Protein AF-A0AAU4DG39-F1 (afdb_monomer_lite)

Sequence (243 aa):
MAIELPGELIWVMDLLGLNWPEVNEDSVREYADHVRQFATNIDGTHAAATATIRAMADAYQASSYQQLADTWTRMSADHMDDLVQVCNASAIALEVAADVIIAAKLAVITQLGIMAAELAAAAATAVVTLGASAAAEAALAEVQRRIVKEIIQEAEDQVIGMLVERAVAPLEEAVTRALTGLVFKGVQAAVGAAAGGGGGAGEGFQIDPERMLAHAAELQRHAEDVVGHAQTFAGATSGVSFS

Foldseek 3Di:
DFDDADPLLPVLCVVLVHDAPLFGLVLLLLLLVLLLVLLVLLVVLLVVLLVLLVVVVVAFDDPVSVVVNVLSVVLCVPASVLLSVLSNQLSVLSNVLSVLSVVLNVVLNVLSVVLVVVVVVCVVCCVVVVVPCVVVNVVVSNVSSVVNVCSVVVSVCSSVVSNVVRHVVSNVVSVVVNVCSCVVVVVVVVVVVVVPPDDDDDPDGGHDPVSVVVSVVVSVVSVVSSVVSVVVSCVSSVPRDRD

Radius of gyration: 29.63 Å; chains: 1; bounding box: 73×30×84 Å

pLDDT: mean 83.87, std 13.22, range [41.25, 97.25]

Secondary structure (DSSP, 8-state):
------GGGHHHHHHHT-------HHHHHHHHHHHHHHHHHHHHHHHHHHHHHHHHTTTEESHHHHHHHHHHHHHIIIIIHHHHHHHHHHHHHHHHHHHHHHHHHHHHHHHHHHHHHHHHHHHHHHHHHTTTTHHHHHHHHHHHHHHHHHHHHHHHHHHHHHHIIIIIHHHHHHHHHHHHHHHHHHHHHHHHHHH-------S--EE-HHHHHHHHHHHHHHHHHHHHHHHHHHHHHHT----

Structure (mmCIF, N/CA/C/O backbone):
data_AF-A0AAU4DG39-F1
#
_entry.id   AF-A0AAU4DG39-F1
#
loop_
_atom_site.group_PDB
_atom_site.id
_atom_site.type_symbol
_atom_site.label_atom_id
_atom_site.label_alt_id
_atom_site.label_comp_id
_atom_site.label_asym_id
_atom_site.label_entity_id
_atom_site.label_seq_id
_atom_site.pdbx_PDB_ins_code
_atom_site.Cartn_x
_atom_site.Cartn_y
_atom_site.Cartn_z
_atom_site.occupancy
_atom_site.B_iso_or_equiv
_atom_site.auth_seq_id
_atom_site.auth_comp_id
_atom_site.auth_asym_id
_atom_site.auth_atom_id
_atom_site.pdbx_PDB_model_num
ATOM 1 N N . MET A 1 1 ? 6.878 -12.617 -5.994 1.00 72.75 1 MET A N 1
ATOM 2 C CA . MET A 1 1 ? 8.330 -12.364 -6.057 1.00 72.75 1 MET A CA 1
ATOM 3 C C . MET A 1 1 ? 8.494 -11.035 -6.747 1.00 72.75 1 MET A C 1
ATOM 5 O O . MET A 1 1 ? 7.917 -10.886 -7.822 1.00 72.75 1 MET A O 1
ATOM 9 N N . ALA A 1 2 ? 9.265 -10.135 -6.140 1.00 86.56 2 ALA A N 1
ATOM 10 C CA . ALA A 1 2 ? 9.574 -8.834 -6.704 1.00 86.56 2 ALA A CA 1
ATOM 11 C C . ALA A 1 2 ? 10.236 -8.969 -8.079 1.00 86.56 2 ALA A C 1
ATOM 13 O O . ALA A 1 2 ? 10.997 -9.907 -8.344 1.00 86.56 2 ALA A O 1
ATOM 14 N N . ILE A 1 3 ? 9.912 -8.035 -8.962 1.00 91.62 3 ILE A N 1
ATOM 15 C CA . ILE A 1 3 ? 10.489 -7.925 -10.286 1.00 91.62 3 ILE A CA 1
ATOM 16 C C . ILE A 1 3 ? 11.880 -7.329 -10.137 1.00 91.62 3 ILE A C 1
ATOM 18 O O . ILE A 1 3 ? 12.061 -6.198 -9.675 1.00 91.62 3 ILE A O 1
ATOM 22 N N . GLU A 1 4 ? 12.842 -8.117 -10.598 1.00 93.75 4 GLU A N 1
ATOM 23 C CA . GLU A 1 4 ? 14.250 -7.771 -10.672 1.00 93.75 4 GLU A CA 1
ATOM 24 C C . GLU A 1 4 ? 14.660 -7.488 -12.111 1.00 93.75 4 GLU A C 1
ATOM 26 O O . GLU A 1 4 ? 14.078 -8.020 -13.064 1.00 93.75 4 GLU A O 1
ATOM 31 N N . LEU A 1 5 ? 15.706 -6.681 -12.266 1.00 92.88 5 LEU A N 1
ATOM 32 C CA . LEU A 1 5 ? 16.289 -6.420 -13.571 1.00 92.88 5 LEU A CA 1
ATOM 33 C C . LEU A 1 5 ? 16.938 -7.703 -14.129 1.00 92.88 5 LEU A C 1
ATOM 35 O O . LEU A 1 5 ? 17.839 -8.260 -13.492 1.00 92.88 5 LEU A O 1
ATOM 39 N N . PRO A 1 6 ? 16.554 -8.170 -15.334 1.00 94.19 6 PRO A N 1
ATOM 40 C CA . PRO A 1 6 ? 17.232 -9.286 -15.981 1.00 94.19 6 PRO A CA 1
ATOM 41 C C . PRO A 1 6 ? 18.722 -8.989 -16.178 1.00 94.19 6 PRO A C 1
ATOM 43 O O . PRO A 1 6 ? 19.091 -7.928 -16.682 1.00 94.19 6 PRO A O 1
ATOM 46 N N . GLY A 1 7 ? 19.592 -9.945 -15.832 1.00 92.81 7 GLY A N 1
ATOM 47 C CA . GLY A 1 7 ? 21.050 -9.750 -15.864 1.00 92.81 7 GLY A CA 1
ATOM 48 C C . GLY A 1 7 ? 21.604 -9.332 -17.234 1.00 92.81 7 GLY A C 1
ATOM 49 O O . GLY A 1 7 ? 22.593 -8.610 -17.326 1.00 92.81 7 GLY A O 1
ATOM 50 N N . GLU A 1 8 ? 20.926 -9.736 -18.305 1.00 91.81 8 GLU A N 1
ATOM 51 C CA . GLU A 1 8 ? 21.228 -9.374 -19.693 1.00 91.81 8 GLU A CA 1
ATOM 52 C C . GLU A 1 8 ? 20.947 -7.908 -20.055 1.00 91.81 8 GLU A C 1
ATOM 54 O O . GLU A 1 8 ? 21.436 -7.442 -21.082 1.00 91.81 8 GLU A O 1
ATOM 59 N N . LEU A 1 9 ? 20.200 -7.175 -19.224 1.00 94.38 9 LEU A N 1
ATOM 60 C CA . LEU A 1 9 ? 19.838 -5.770 -19.439 1.00 94.38 9 LEU A CA 1
ATOM 61 C C . LEU A 1 9 ? 20.603 -4.800 -18.527 1.00 94.38 9 LEU A C 1
ATOM 63 O O . LEU A 1 9 ? 20.554 -3.594 -18.766 1.00 94.38 9 LEU A O 1
ATOM 67 N N . ILE A 1 10 ? 21.355 -5.305 -17.537 1.00 93.69 10 ILE A N 1
ATOM 68 C CA . ILE A 1 10 ? 22.162 -4.487 -16.610 1.00 93.69 10 ILE A CA 1
ATOM 69 C C . ILE A 1 10 ? 23.083 -3.538 -17.383 1.00 93.69 10 ILE A C 1
ATOM 71 O O . ILE A 1 10 ? 23.076 -2.334 -17.151 1.00 93.69 10 ILE A O 1
ATOM 75 N N . TRP A 1 11 ? 23.803 -4.059 -18.380 1.00 92.88 11 TRP A N 1
ATOM 76 C CA . TRP A 1 11 ? 24.744 -3.259 -19.167 1.00 92.88 11 TRP A CA 1
ATOM 77 C C . TRP A 1 11 ? 24.063 -2.124 -19.951 1.00 92.88 11 TRP A C 1
ATOM 79 O O . TRP A 1 11 ? 24.675 -1.078 -20.161 1.00 92.88 11 TRP A O 1
ATOM 89 N N . VAL A 1 12 ? 22.812 -2.317 -20.396 1.00 91.19 12 VAL A N 1
ATOM 90 C CA . VAL A 1 12 ? 22.041 -1.279 -21.102 1.00 91.19 12 VAL A CA 1
ATOM 91 C C . VAL A 1 12 ? 21.690 -0.174 -20.124 1.00 91.19 12 VAL A C 1
ATOM 93 O O . VAL A 1 12 ? 21.806 1.006 -20.447 1.00 91.19 12 VAL A O 1
ATOM 96 N N . MET A 1 13 ? 21.283 -0.549 -18.915 1.00 91.00 13 MET A N 1
ATOM 97 C CA . MET A 1 13 ? 20.926 0.427 -17.904 1.00 91.00 13 MET A CA 1
ATOM 98 C C . MET A 1 13 ? 22.140 1.222 -17.412 1.00 91.00 13 MET A C 1
ATOM 100 O O . MET A 1 13 ? 22.051 2.445 -17.292 1.00 91.00 13 MET A O 1
ATOM 104 N N . ASP A 1 14 ? 23.293 0.566 -17.261 1.00 92.19 14 ASP A N 1
ATOM 105 C CA . ASP A 1 14 ? 24.577 1.215 -16.973 1.00 92.19 14 ASP A CA 1
ATOM 106 C C . ASP A 1 14 ? 24.993 2.172 -18.099 1.00 92.19 14 ASP A C 1
ATOM 108 O O . ASP A 1 14 ? 25.443 3.290 -17.840 1.00 92.19 14 ASP A O 1
ATOM 112 N N . LEU A 1 15 ? 24.795 1.774 -19.362 1.00 89.88 15 LEU A N 1
ATOM 113 C CA . LEU A 1 15 ? 25.041 2.628 -20.528 1.00 89.88 15 LEU A CA 1
ATOM 114 C C . LEU A 1 15 ? 24.138 3.872 -20.517 1.00 89.88 15 LEU A C 1
ATOM 116 O O . LEU A 1 15 ? 24.574 4.976 -20.857 1.00 89.88 15 LEU A O 1
ATOM 120 N N . LEU A 1 16 ? 22.882 3.710 -20.100 1.00 90.44 16 LEU A N 1
ATOM 121 C CA . LEU A 1 16 ? 21.962 4.820 -19.883 1.00 90.44 16 LEU A CA 1
ATOM 122 C C . LEU A 1 16 ? 22.317 5.635 -18.633 1.00 90.44 16 LEU A C 1
ATOM 124 O O . LEU A 1 16 ? 21.922 6.797 -18.563 1.00 90.44 16 LEU A O 1
ATOM 128 N N . GLY A 1 17 ? 23.102 5.110 -17.694 1.00 91.75 17 GLY A N 1
ATOM 129 C CA . GLY A 1 17 ? 23.441 5.788 -16.442 1.00 91.75 17 GLY A CA 1
ATOM 130 C C . GLY A 1 17 ? 22.218 6.021 -15.553 1.00 91.75 17 GLY A C 1
ATOM 131 O O . GLY A 1 17 ? 22.118 7.066 -14.910 1.00 91.75 17 GLY A O 1
ATOM 132 N N . LEU A 1 18 ? 21.258 5.093 -15.585 1.00 91.94 18 LEU A N 1
ATOM 133 C CA . LEU A 1 18 ? 20.045 5.118 -14.769 1.00 91.94 18 LEU A CA 1
ATOM 134 C C . LEU A 1 18 ? 20.128 4.045 -13.682 1.00 91.94 18 LEU A C 1
ATOM 136 O O . LEU A 1 18 ? 20.771 3.018 -13.873 1.00 91.94 18 LEU A O 1
ATOM 140 N N . ASN A 1 19 ? 19.455 4.278 -12.558 1.00 91.06 19 ASN A N 1
ATOM 141 C CA . ASN A 1 19 ? 19.361 3.304 -11.473 1.00 91.06 19 ASN A CA 1
ATOM 142 C C . ASN A 1 19 ? 18.054 2.517 -11.572 1.00 91.06 19 ASN A C 1
ATOM 144 O O . ASN A 1 19 ? 17.040 3.042 -12.036 1.00 91.06 19 ASN A O 1
ATOM 148 N N . TRP A 1 20 ? 18.085 1.266 -11.116 1.00 92.25 20 TRP A N 1
ATOM 149 C CA . TRP A 1 20 ? 16.893 0.427 -11.053 1.00 92.25 20 TRP A CA 1
ATOM 150 C C . TRP A 1 20 ? 16.014 0.910 -9.899 1.00 92.25 20 TRP A C 1
ATOM 152 O O . TRP A 1 20 ? 16.554 1.200 -8.829 1.00 92.25 20 TRP A O 1
ATOM 162 N N . PRO A 1 21 ? 14.686 0.991 -10.064 1.00 90.19 21 PRO A N 1
ATOM 163 C CA . PRO A 1 21 ? 13.794 1.165 -8.929 1.00 90.19 21 PRO A CA 1
ATOM 164 C C . PRO A 1 21 ? 13.855 -0.078 -8.030 1.00 90.19 21 PRO A C 1
ATOM 166 O O . PRO A 1 21 ? 13.271 -1.114 -8.343 1.00 90.19 21 PRO A O 1
ATOM 169 N N . GLU A 1 22 ? 14.542 0.044 -6.894 1.00 89.62 22 GLU A N 1
ATOM 170 C CA . GLU A 1 22 ? 14.689 -1.032 -5.897 1.00 89.62 22 GLU A CA 1
ATOM 171 C C . GLU A 1 22 ? 13.402 -1.292 -5.105 1.00 89.62 22 GLU A C 1
ATOM 173 O O . GLU A 1 22 ? 13.333 -2.245 -4.339 1.00 89.62 22 GLU A O 1
ATOM 178 N N . VAL A 1 23 ? 12.356 -0.479 -5.302 1.00 91.62 23 VAL A N 1
ATOM 179 C CA . VAL A 1 23 ? 11.115 -0.639 -4.546 1.00 91.62 23 VAL A CA 1
ATOM 180 C C . VAL A 1 23 ? 10.510 -2.036 -4.748 1.00 91.62 23 VAL A C 1
ATOM 182 O O . VAL A 1 23 ? 10.280 -2.459 -5.880 1.00 91.62 23 VAL A O 1
ATOM 185 N N . ASN A 1 24 ? 10.255 -2.756 -3.659 1.00 93.25 24 ASN A N 1
ATOM 186 C CA . ASN A 1 24 ? 9.710 -4.106 -3.654 1.00 93.25 24 ASN A CA 1
ATOM 187 C C . ASN A 1 24 ? 8.178 -4.066 -3.565 1.00 93.25 24 ASN A C 1
ATOM 189 O O . ASN A 1 24 ? 7.594 -3.806 -2.512 1.00 93.25 24 ASN A O 1
ATOM 193 N N . GLU A 1 25 ? 7.519 -4.352 -4.684 1.00 94.25 25 GLU A N 1
ATOM 194 C CA . GLU A 1 25 ? 6.062 -4.391 -4.804 1.00 94.25 25 GLU A CA 1
ATOM 195 C C . GLU A 1 25 ? 5.388 -5.466 -3.934 1.00 94.25 25 GLU A C 1
ATOM 197 O O . GLU A 1 25 ? 4.247 -5.278 -3.510 1.00 94.25 25 GLU A O 1
ATOM 202 N N . ASP A 1 26 ? 6.073 -6.575 -3.632 1.00 94.88 26 ASP A N 1
ATOM 203 C CA . ASP A 1 26 ? 5.535 -7.610 -2.748 1.00 94.88 26 ASP A CA 1
ATOM 204 C C . ASP A 1 26 ? 5.512 -7.094 -1.309 1.00 94.88 26 ASP A C 1
ATOM 206 O O . ASP A 1 26 ? 4.512 -7.284 -0.624 1.00 94.88 26 ASP A O 1
ATOM 210 N N . SER A 1 27 ? 6.553 -6.375 -0.877 1.00 94.25 27 SER A N 1
ATOM 211 C CA . SER A 1 27 ? 6.581 -5.715 0.435 1.00 94.25 27 SER A CA 1
ATOM 212 C C . SER A 1 27 ? 5.475 -4.663 0.568 1.00 94.25 27 SER A C 1
ATOM 214 O O . SER A 1 27 ? 4.869 -4.520 1.629 1.00 94.25 27 SER A O 1
ATOM 216 N N . VAL A 1 28 ? 5.170 -3.930 -0.512 1.00 94.12 28 VAL A N 1
ATOM 217 C CA . VAL A 1 28 ? 4.041 -2.981 -0.537 1.00 94.12 28 VAL A CA 1
ATOM 218 C C . VAL A 1 28 ? 2.706 -3.710 -0.350 1.00 94.12 28 VAL A C 1
ATOM 220 O O . VAL A 1 28 ? 1.867 -3.257 0.432 1.00 94.12 28 VAL A O 1
ATOM 223 N N . ARG A 1 29 ? 2.516 -4.861 -1.007 1.00 95.06 29 ARG A N 1
ATOM 224 C CA . ARG A 1 29 ? 1.317 -5.700 -0.829 1.00 95.06 29 ARG A CA 1
ATOM 225 C C . ARG A 1 29 ? 1.240 -6.324 0.564 1.00 95.06 29 ARG A C 1
ATOM 227 O O . ARG A 1 29 ? 0.174 -6.313 1.167 1.00 95.06 29 ARG A O 1
ATOM 234 N N . GLU A 1 30 ? 2.357 -6.796 1.105 1.00 94.75 30 GLU A N 1
ATOM 235 C CA . GLU A 1 30 ? 2.432 -7.322 2.472 1.00 94.75 30 GLU A CA 1
ATOM 236 C C . GLU A 1 30 ? 2.032 -6.252 3.498 1.00 94.75 30 GLU A C 1
ATOM 238 O O . GLU A 1 30 ? 1.225 -6.501 4.395 1.00 94.75 30 GLU A O 1
ATOM 243 N N . TYR A 1 31 ? 2.507 -5.016 3.318 1.00 93.94 31 TYR A N 1
ATOM 244 C CA . TYR A 1 31 ? 2.082 -3.893 4.147 1.00 93.94 31 TYR A CA 1
ATOM 245 C C . TYR A 1 31 ? 0.572 -3.617 4.025 1.00 93.94 31 TYR A C 1
ATOM 247 O O . TYR A 1 31 ? -0.096 -3.399 5.040 1.00 93.94 31 TYR A O 1
ATOM 255 N N . ALA A 1 32 ? 0.006 -3.680 2.814 1.00 94.69 32 ALA A N 1
ATOM 256 C CA . ALA A 1 32 ? -1.437 -3.551 2.596 1.00 94.69 32 ALA A CA 1
ATOM 257 C C . ALA A 1 32 ? -2.241 -4.619 3.358 1.00 94.69 32 ALA A C 1
ATOM 259 O O . ALA A 1 32 ? -3.252 -4.305 3.998 1.00 94.69 32 ALA A O 1
ATOM 260 N N . ASP A 1 33 ? -1.764 -5.863 3.352 1.00 95.38 33 ASP A N 1
ATOM 261 C CA . ASP A 1 33 ? -2.387 -6.967 4.080 1.00 95.38 33 ASP A CA 1
ATOM 262 C C . ASP A 1 33 ? -2.337 -6.761 5.596 1.00 95.38 33 ASP A C 1
ATOM 264 O O . ASP A 1 33 ? -3.339 -6.993 6.279 1.00 95.38 33 ASP A O 1
ATOM 268 N N . HIS A 1 34 ? -1.232 -6.242 6.135 1.00 94.94 34 HIS A N 1
ATOM 269 C CA . HIS A 1 34 ? -1.156 -5.880 7.551 1.00 94.94 34 HIS A CA 1
ATOM 270 C C . HIS A 1 34 ? -2.175 -4.801 7.933 1.00 94.94 34 HIS A C 1
ATOM 272 O O . HIS A 1 34 ? -2.823 -4.915 8.977 1.00 94.94 34 HIS A O 1
ATOM 278 N N . VAL A 1 35 ? -2.367 -3.782 7.088 1.00 94.19 35 VAL A N 1
ATOM 279 C CA . VAL A 1 35 ? -3.372 -2.729 7.320 1.00 94.19 35 VAL A CA 1
ATOM 280 C C . VAL A 1 35 ? -4.787 -3.318 7.320 1.00 94.19 35 VAL A C 1
ATOM 282 O O . VAL A 1 35 ? -5.589 -3.022 8.211 1.00 94.19 35 VAL A O 1
ATOM 285 N N . ARG A 1 36 ? -5.097 -4.199 6.365 1.00 94.94 36 ARG A N 1
ATOM 286 C CA . ARG A 1 36 ? -6.400 -4.876 6.268 1.00 94.94 36 ARG A CA 1
ATOM 287 C C . ARG A 1 36 ? -6.662 -5.811 7.449 1.00 94.94 36 ARG A C 1
ATOM 289 O O . ARG A 1 36 ? -7.774 -5.851 7.985 1.00 94.94 36 ARG A O 1
ATOM 296 N N . GLN A 1 37 ? -5.644 -6.554 7.876 1.00 95.75 37 GLN A N 1
ATOM 297 C CA . GLN A 1 37 ? -5.737 -7.440 9.031 1.00 95.75 37 GLN A CA 1
ATOM 298 C C . GLN A 1 37 ? -5.969 -6.644 10.318 1.00 95.75 37 GLN A C 1
ATOM 300 O O . GLN A 1 37 ? -6.821 -7.021 11.122 1.00 95.75 37 GLN A O 1
ATOM 305 N N . PHE A 1 38 ? -5.280 -5.514 10.488 1.00 93.75 38 PHE A N 1
ATOM 306 C CA . PHE A 1 38 ? -5.518 -4.609 11.608 1.00 93.75 38 PHE A CA 1
ATOM 307 C C . PHE A 1 38 ? -6.966 -4.098 11.628 1.00 93.75 38 PHE A C 1
ATOM 309 O O . PHE A 1 38 ? -7.629 -4.201 12.661 1.00 93.75 38 PHE A O 1
ATOM 316 N N . ALA A 1 39 ? -7.491 -3.641 10.486 1.00 92.81 39 ALA A N 1
ATOM 317 C CA . ALA A 1 39 ? -8.881 -3.195 10.368 1.00 92.81 39 ALA A CA 1
ATOM 318 C C . ALA A 1 39 ? -9.880 -4.293 10.769 1.00 92.81 39 ALA A C 1
ATOM 320 O O . ALA A 1 39 ? -10.789 -4.051 11.560 1.00 92.81 39 ALA A O 1
ATOM 321 N N . THR A 1 40 ? -9.668 -5.515 10.271 1.00 95.25 40 THR A N 1
ATOM 322 C CA . THR A 1 40 ? -10.517 -6.683 10.563 1.00 95.25 40 THR A CA 1
ATOM 323 C C . THR A 1 40 ? -10.506 -7.037 12.050 1.00 95.25 40 THR A C 1
ATOM 325 O O . THR A 1 40 ? -11.549 -7.312 12.642 1.00 95.25 40 THR A O 1
ATOM 328 N N . ASN A 1 41 ? -9.329 -7.012 12.676 1.00 94.31 41 ASN A N 1
ATOM 329 C CA . ASN A 1 41 ? -9.176 -7.320 14.094 1.00 94.31 41 ASN A CA 1
ATOM 330 C C . ASN A 1 41 ? -9.873 -6.282 14.985 1.00 94.31 41 ASN A C 1
ATOM 332 O O . ASN A 1 41 ? -10.560 -6.644 15.943 1.00 94.31 41 ASN A O 1
ATOM 336 N N . ILE A 1 42 ? -9.726 -4.998 14.649 1.00 91.31 42 ILE A N 1
ATOM 337 C CA . ILE A 1 42 ? -10.381 -3.895 15.355 1.00 91.31 42 ILE A CA 1
ATOM 338 C C . ILE A 1 42 ? -11.905 -3.983 15.225 1.00 91.31 42 ILE A C 1
ATOM 340 O O . ILE A 1 42 ? -12.600 -3.868 16.236 1.00 91.31 42 ILE A O 1
ATOM 344 N N . ASP A 1 43 ? -12.420 -4.241 14.020 1.00 91.94 43 ASP A N 1
ATOM 345 C CA . ASP A 1 43 ? -13.855 -4.423 13.782 1.00 91.94 43 ASP A CA 1
ATOM 346 C C . ASP A 1 43 ? -14.418 -5.603 14.594 1.00 91.94 43 ASP A C 1
ATOM 348 O O . ASP A 1 43 ? -15.428 -5.476 15.290 1.00 91.94 43 ASP A O 1
ATOM 352 N N . GLY A 1 44 ? -13.702 -6.733 14.613 1.00 93.56 44 GLY A N 1
ATOM 353 C CA . GLY A 1 44 ? -14.078 -7.911 15.395 1.00 93.56 44 GLY A CA 1
ATOM 354 C C . GLY A 1 44 ? -14.169 -7.638 16.901 1.00 93.56 44 GLY A C 1
ATOM 355 O O . GLY A 1 44 ? -15.170 -7.981 17.538 1.00 93.56 44 GLY A O 1
ATOM 356 N N . THR A 1 45 ? -13.160 -6.983 17.485 1.00 92.75 45 THR A N 1
ATOM 357 C CA . THR A 1 45 ? -13.181 -6.610 18.910 1.00 92.75 45 THR A CA 1
ATOM 358 C C . THR A 1 45 ? -14.267 -5.570 19.206 1.00 92.75 45 THR A C 1
ATOM 360 O O . THR A 1 45 ? -14.948 -5.660 20.229 1.00 92.75 45 THR A O 1
ATOM 363 N N . HIS A 1 46 ? -14.501 -4.619 18.299 1.00 90.06 46 HIS A N 1
ATOM 364 C CA . HIS A 1 46 ? -15.573 -3.634 18.428 1.00 90.06 46 HIS A CA 1
ATOM 365 C C . HIS A 1 46 ? -16.973 -4.277 18.403 1.00 90.06 46 HIS A C 1
ATOM 367 O O . HIS A 1 46 ? -17.834 -3.945 19.230 1.00 90.06 46 HIS A O 1
ATOM 373 N N . ALA A 1 47 ? -17.203 -5.246 17.515 1.00 91.25 47 ALA A N 1
ATOM 374 C CA . ALA A 1 47 ? -18.441 -6.016 17.469 1.00 91.25 47 ALA A CA 1
ATOM 375 C C . ALA A 1 47 ? -18.655 -6.827 18.761 1.00 91.25 47 ALA A C 1
ATOM 377 O O . ALA A 1 47 ? -19.763 -6.839 19.307 1.00 91.25 47 ALA A O 1
ATOM 378 N N . ALA A 1 48 ? -17.594 -7.445 19.295 1.00 92.56 48 ALA A N 1
ATOM 379 C CA . ALA A 1 48 ? -17.644 -8.178 20.560 1.00 92.56 48 ALA A CA 1
ATOM 380 C C . ALA A 1 48 ? -17.973 -7.259 21.750 1.00 92.56 48 ALA A C 1
ATOM 382 O O . ALA A 1 48 ? -18.867 -7.568 22.538 1.00 92.56 48 ALA A O 1
ATOM 383 N N . ALA A 1 49 ? -17.335 -6.089 21.839 1.00 90.19 49 ALA A N 1
ATOM 384 C CA . ALA A 1 49 ? -17.636 -5.092 22.865 1.00 90.19 49 ALA A CA 1
ATOM 385 C C . ALA A 1 49 ? -19.079 -4.566 22.760 1.00 90.19 49 ALA A C 1
ATOM 387 O O . ALA A 1 49 ? -19.773 -4.437 23.771 1.00 90.19 49 ALA A O 1
ATOM 388 N N . THR A 1 50 ? -19.576 -4.353 21.536 1.00 89.62 50 THR A N 1
ATOM 389 C CA . THR A 1 50 ? -20.978 -3.980 21.290 1.00 89.62 50 THR A CA 1
ATOM 390 C C . THR A 1 50 ? -21.944 -5.048 21.805 1.00 89.62 50 THR A C 1
ATOM 392 O O . THR A 1 50 ? -22.974 -4.717 22.396 1.00 89.62 50 THR A O 1
ATOM 395 N N . ALA A 1 51 ? -21.627 -6.330 21.608 1.00 90.75 51 ALA A N 1
ATOM 396 C CA . ALA A 1 51 ? -22.429 -7.432 22.128 1.00 90.75 51 ALA A CA 1
ATOM 397 C C . ALA A 1 51 ? -22.420 -7.473 23.666 1.00 90.75 51 ALA A C 1
ATOM 399 O O . ALA A 1 51 ? -23.491 -7.589 24.264 1.00 90.75 51 ALA A O 1
ATOM 400 N N . THR A 1 52 ? -21.256 -7.294 24.304 1.00 90.00 52 THR A N 1
ATOM 401 C CA . THR A 1 52 ? -21.140 -7.200 25.770 1.00 90.00 52 THR A CA 1
ATOM 402 C C . THR A 1 52 ? -21.993 -6.056 26.323 1.00 90.00 52 THR A C 1
ATOM 404 O O . THR A 1 52 ? -22.758 -6.268 27.260 1.00 90.00 52 THR A O 1
ATOM 407 N N . ILE A 1 53 ? -21.941 -4.864 25.716 1.00 87.44 53 ILE A N 1
ATOM 408 C CA . ILE A 1 53 ? -22.746 -3.712 26.158 1.00 87.44 53 ILE A CA 1
ATOM 409 C C . ILE A 1 53 ? -24.237 -4.000 26.022 1.00 87.44 53 ILE A C 1
ATOM 411 O O . ILE A 1 53 ? -24.990 -3.716 26.945 1.00 87.44 53 ILE A O 1
ATOM 415 N N . ARG A 1 54 ? -24.676 -4.617 24.920 1.00 86.81 54 ARG A N 1
ATOM 416 C CA . ARG A 1 54 ? -26.085 -5.009 24.764 1.00 86.81 54 ARG A CA 1
ATOM 417 C C . ARG A 1 54 ? -26.520 -6.036 25.812 1.00 86.81 54 ARG A C 1
ATOM 419 O O . ARG A 1 54 ? -27.623 -5.913 26.331 1.00 86.81 54 ARG A O 1
ATOM 426 N N . ALA A 1 55 ? -25.665 -7.002 26.152 1.00 86.44 55 ALA A N 1
ATOM 427 C CA . ALA A 1 55 ? -25.950 -8.007 27.179 1.00 86.44 55 ALA A CA 1
ATOM 428 C C . ALA A 1 55 ? -26.068 -7.403 28.591 1.00 86.44 55 ALA A C 1
ATOM 430 O O . ALA A 1 55 ? -26.821 -7.915 29.419 1.00 86.44 55 ALA A O 1
ATOM 431 N N . MET A 1 56 ? -25.396 -6.276 28.862 1.00 83.06 56 MET A N 1
ATOM 432 C CA . MET A 1 56 ? -25.543 -5.566 30.139 1.00 83.06 56 MET A CA 1
ATOM 433 C C . MET A 1 56 ? -26.975 -5.068 30.386 1.00 83.06 56 MET A C 1
ATOM 435 O O . MET A 1 56 ? -27.350 -4.930 31.551 1.00 83.06 56 MET A O 1
ATOM 439 N N . ALA A 1 57 ? -27.792 -4.859 29.341 1.00 79.50 57 ALA A N 1
ATOM 440 C CA . ALA A 1 57 ? -29.206 -4.479 29.479 1.00 79.50 57 ALA A CA 1
ATOM 441 C C . ALA A 1 57 ? -30.005 -5.450 30.362 1.00 79.50 57 ALA A C 1
ATOM 443 O O . ALA A 1 57 ? -30.927 -5.040 31.069 1.00 79.50 57 ALA A O 1
ATOM 444 N N . ASP A 1 58 ? -29.647 -6.736 30.314 1.00 72.69 58 ASP A N 1
ATOM 445 C CA . ASP A 1 58 ? -30.352 -7.808 31.019 1.00 72.69 58 ASP A CA 1
ATOM 446 C C . ASP A 1 58 ? -29.970 -7.873 32.507 1.00 72.69 58 ASP A C 1
ATOM 448 O O . ASP A 1 58 ? -30.716 -8.408 33.331 1.00 72.69 58 ASP A O 1
ATOM 452 N N . ALA A 1 59 ? -28.799 -7.337 32.865 1.00 66.06 59 ALA A N 1
ATOM 453 C CA . ALA A 1 59 ? -28.255 -7.342 34.223 1.00 66.06 59 ALA A CA 1
ATOM 454 C C . ALA A 1 59 ? -28.396 -5.989 34.941 1.00 66.06 59 ALA A C 1
ATOM 456 O O . ALA A 1 59 ? -28.320 -5.938 36.173 1.00 66.06 59 ALA A O 1
ATOM 457 N N . TYR A 1 60 ? -28.582 -4.904 34.183 1.00 64.75 60 TYR A N 1
ATOM 458 C CA . TYR A 1 60 ? -28.552 -3.538 34.686 1.00 64.75 60 TYR A CA 1
ATOM 459 C C . TYR A 1 60 ? -29.606 -2.660 33.998 1.00 64.75 60 TYR A C 1
ATOM 461 O O . TYR A 1 60 ? -29.422 -2.194 32.874 1.00 64.75 60 TYR A O 1
ATOM 469 N N . GLN A 1 61 ? -30.708 -2.393 34.704 1.00 65.81 61 GLN A N 1
ATOM 470 C CA . GLN A 1 61 ? -31.732 -1.436 34.274 1.00 65.81 61 GLN A CA 1
ATOM 471 C C . GLN A 1 61 ? -31.658 -0.183 35.147 1.00 65.81 61 GLN A C 1
ATOM 473 O O . GLN A 1 61 ? -32.167 -0.132 36.266 1.00 65.81 61 GLN A O 1
ATOM 478 N N . ALA A 1 62 ? -30.963 0.829 34.627 1.00 67.19 62 ALA A N 1
ATOM 479 C CA . ALA A 1 62 ? -30.870 2.164 35.206 1.00 67.19 62 ALA A CA 1
ATOM 480 C C . ALA A 1 62 ? -30.649 3.208 34.100 1.00 67.19 62 ALA A C 1
ATOM 482 O O . ALA A 1 62 ? -30.183 2.884 33.006 1.00 67.19 62 ALA A O 1
ATOM 483 N N . SER A 1 63 ? -30.909 4.484 34.394 1.00 69.00 63 SER A N 1
ATOM 484 C CA . SER A 1 63 ? -30.688 5.596 33.452 1.00 69.00 63 SER A CA 1
ATOM 485 C C . SER A 1 63 ? -29.235 5.708 32.967 1.00 69.00 63 SER A C 1
ATOM 487 O O . SER A 1 63 ? -28.983 6.163 31.853 1.00 69.00 63 SER A O 1
ATOM 489 N N . SER A 1 64 ? -28.266 5.244 33.759 1.00 70.69 64 SER A N 1
ATOM 490 C CA . SER A 1 64 ? -26.854 5.200 33.365 1.00 70.69 64 SER A CA 1
ATOM 491 C C . SER A 1 64 ? -26.525 4.090 32.363 1.00 70.69 64 SER A C 1
ATOM 493 O O . SER A 1 64 ? -25.595 4.274 31.582 1.00 70.69 64 SER A O 1
ATOM 495 N N . TYR A 1 65 ? -27.294 2.993 32.305 1.00 76.69 65 TYR A N 1
ATOM 496 C CA . TYR A 1 65 ? -27.165 2.009 31.221 1.00 76.69 65 TYR A CA 1
ATOM 497 C C . TYR A 1 65 ? -27.544 2.630 29.876 1.00 76.69 65 TYR A C 1
ATOM 499 O O . TYR A 1 65 ? -26.802 2.518 28.906 1.00 76.69 65 TYR A O 1
ATOM 507 N N . GLN A 1 66 ? -28.682 3.328 29.835 1.00 76.88 66 GLN A N 1
ATOM 508 C CA . GLN A 1 66 ? -29.166 3.993 28.623 1.00 76.88 66 GLN A CA 1
ATOM 509 C C . GLN A 1 66 ? -28.151 5.030 28.131 1.00 76.88 66 GLN A C 1
ATOM 511 O O . GLN A 1 66 ? -27.786 5.020 26.962 1.00 76.88 66 GLN A O 1
ATOM 516 N N . GLN A 1 67 ? -27.588 5.840 29.035 1.00 79.44 67 GLN A N 1
ATOM 517 C CA . GLN A 1 67 ? -26.522 6.783 28.679 1.00 79.44 67 GLN A CA 1
ATOM 518 C C . GLN A 1 67 ? -25.258 6.093 28.145 1.00 79.44 67 GLN A C 1
ATOM 520 O O . GLN A 1 67 ? -24.655 6.590 27.191 1.00 79.44 67 GLN A O 1
ATOM 525 N N . LEU A 1 68 ? -24.851 4.962 28.732 1.00 80.62 68 LEU A N 1
ATOM 526 C CA . LEU A 1 68 ? -23.722 4.168 28.242 1.00 80.62 68 LEU A CA 1
ATOM 527 C C . LEU A 1 68 ? -24.003 3.629 26.833 1.00 80.62 68 LEU A C 1
ATOM 529 O O . LEU A 1 68 ? -23.188 3.835 25.937 1.00 80.62 68 LEU A O 1
ATOM 533 N N . ALA A 1 69 ? -25.158 2.996 26.625 1.00 83.00 69 ALA A N 1
ATOM 534 C CA . ALA A 1 69 ? -25.562 2.427 25.343 1.00 83.00 69 ALA A CA 1
ATOM 535 C C . ALA A 1 69 ? -25.699 3.499 24.245 1.00 83.00 69 ALA A C 1
ATOM 537 O O . ALA A 1 69 ? -25.225 3.297 23.125 1.00 83.00 69 ALA A O 1
ATOM 538 N N . ASP A 1 70 ? -26.265 4.665 24.568 1.00 82.50 70 ASP A N 1
ATOM 539 C CA . ASP A 1 70 ? -26.395 5.802 23.648 1.00 82.50 70 ASP A CA 1
ATOM 540 C C . ASP A 1 70 ? -25.037 6.429 23.306 1.00 82.50 70 ASP A C 1
ATOM 542 O O . ASP A 1 70 ? -24.815 6.932 22.199 1.00 82.50 70 ASP A O 1
ATOM 546 N N . THR A 1 71 ? -24.110 6.448 24.265 1.00 81.50 71 THR A N 1
ATOM 547 C CA . THR A 1 71 ? -22.746 6.948 24.046 1.00 81.50 71 THR A CA 1
ATOM 548 C C . THR A 1 71 ? -21.942 5.973 23.197 1.00 81.50 71 THR A C 1
ATOM 550 O O . THR A 1 71 ? -21.302 6.407 22.240 1.00 81.50 71 THR A O 1
ATOM 553 N N . TRP A 1 72 ? -22.032 4.674 23.496 1.00 83.81 72 TRP A N 1
ATOM 554 C CA . TRP A 1 72 ? -21.413 3.616 22.706 1.00 83.81 72 TRP A CA 1
ATOM 555 C C . TRP A 1 72 ? -21.920 3.642 21.268 1.00 83.81 72 TRP A C 1
ATOM 557 O O . TRP A 1 72 ? -21.122 3.792 20.359 1.00 83.81 72 TRP A O 1
ATOM 567 N N . THR A 1 73 ? -23.240 3.628 21.058 1.00 83.19 73 THR A N 1
ATOM 568 C CA . THR A 1 73 ? -23.841 3.613 19.713 1.00 83.19 73 THR A CA 1
ATOM 569 C C . THR A 1 73 ? -23.364 4.784 18.853 1.00 83.19 73 THR A C 1
ATOM 571 O O . THR A 1 73 ? -23.016 4.586 17.692 1.00 83.19 73 THR A O 1
ATOM 574 N N . ARG A 1 74 ? -23.292 5.998 19.420 1.00 78.38 74 ARG A N 1
ATOM 575 C CA . ARG A 1 74 ? -22.757 7.168 18.706 1.00 78.38 74 ARG A CA 1
ATOM 576 C C . ARG A 1 74 ? -21.264 7.036 18.413 1.00 78.38 74 ARG A C 1
ATOM 578 O O . ARG A 1 74 ? -20.832 7.350 17.317 1.00 78.38 74 ARG A O 1
ATOM 585 N N . MET A 1 75 ? -20.465 6.582 19.379 1.00 77.06 75 MET A N 1
ATOM 586 C CA . MET A 1 75 ? -19.025 6.394 19.177 1.00 77.06 75 MET A CA 1
ATOM 587 C C . MET A 1 75 ? -18.725 5.316 18.125 1.00 77.06 75 MET A C 1
ATOM 589 O O . MET A 1 75 ? -17.856 5.519 17.282 1.00 77.06 75 MET A O 1
ATOM 593 N N . SER A 1 76 ? -19.453 4.201 18.168 1.00 76.62 76 SER A N 1
ATOM 594 C CA . SER A 1 76 ? -19.364 3.099 17.216 1.00 76.62 76 SER A CA 1
ATOM 595 C C . SER A 1 76 ? -19.641 3.566 15.790 1.00 76.62 76 SER A C 1
ATOM 597 O O . SER A 1 76 ? -18.790 3.389 14.923 1.00 76.62 76 SER A O 1
ATOM 599 N N . ALA A 1 77 ? -20.791 4.215 15.576 1.00 72.62 77 ALA A N 1
ATOM 600 C CA . ALA A 1 77 ? -21.230 4.642 14.251 1.00 72.62 77 ALA A CA 1
ATOM 601 C C . ALA A 1 77 ? -20.356 5.757 13.652 1.00 72.62 77 ALA A C 1
ATOM 603 O O . ALA A 1 77 ? -20.122 5.765 12.451 1.00 72.62 77 ALA A O 1
ATOM 604 N N . ASP A 1 78 ? -19.865 6.692 14.473 1.00 70.50 78 ASP A N 1
ATOM 605 C CA . ASP A 1 78 ? -19.168 7.882 13.963 1.00 70.50 78 ASP A CA 1
ATOM 606 C C . ASP A 1 78 ? -17.650 7.690 13.790 1.00 70.50 78 ASP A C 1
ATOM 608 O O . ASP A 1 78 ? -16.996 8.512 13.145 1.00 70.50 78 ASP A O 1
ATOM 612 N N . HIS A 1 79 ? -17.038 6.706 14.457 1.00 72.56 79 HIS A N 1
ATOM 613 C CA . HIS A 1 79 ? -15.572 6.654 14.580 1.00 72.56 79 HIS A CA 1
ATOM 614 C C . HIS A 1 79 ? -14.965 5.297 14.241 1.00 72.56 79 HIS A C 1
ATOM 616 O O . HIS A 1 79 ? -13.882 5.258 13.659 1.00 72.56 79 HIS A O 1
ATOM 622 N N . MET A 1 80 ? -15.630 4.196 14.594 1.00 77.69 80 MET A N 1
ATOM 623 C CA . MET A 1 80 ? -15.080 2.862 14.346 1.00 77.69 80 MET A CA 1
ATOM 624 C C . MET A 1 80 ? -15.323 2.414 12.908 1.00 77.69 80 MET A C 1
ATOM 626 O O . MET A 1 80 ? -14.383 1.955 12.262 1.00 77.69 80 MET A O 1
ATOM 630 N N . ASP A 1 81 ? -16.531 2.637 12.386 1.00 80.06 81 ASP A N 1
ATOM 631 C CA . ASP A 1 81 ? -16.858 2.3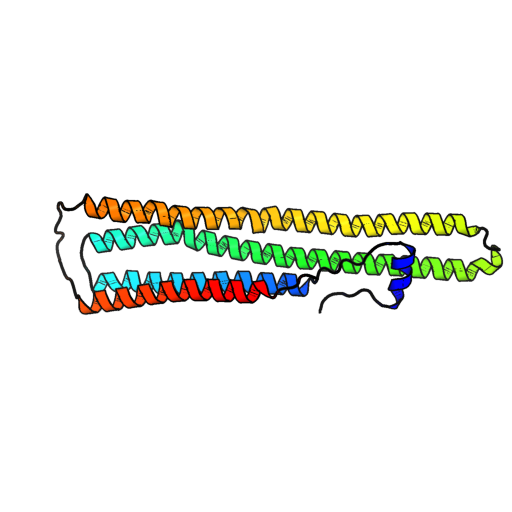43 10.986 1.00 80.06 81 ASP A CA 1
ATOM 632 C C . ASP A 1 81 ? -15.970 3.162 10.031 1.00 80.06 81 ASP A C 1
ATOM 634 O O . ASP A 1 81 ? -15.392 2.620 9.087 1.00 80.06 81 ASP A O 1
ATOM 638 N N . ASP A 1 82 ? -15.772 4.447 10.338 1.00 84.31 82 ASP A N 1
ATOM 639 C CA . ASP A 1 82 ? -14.888 5.346 9.591 1.00 84.31 82 ASP A CA 1
ATOM 640 C C . ASP A 1 82 ? -13.427 4.874 9.609 1.00 84.31 82 ASP A C 1
ATOM 642 O O . ASP A 1 82 ? -12.766 4.861 8.570 1.00 84.31 82 ASP A O 1
ATOM 646 N N . LEU A 1 83 ? -12.910 4.456 10.770 1.00 84.62 83 LEU A N 1
ATOM 647 C CA . LEU A 1 83 ? -11.544 3.942 10.886 1.00 84.62 83 LEU A CA 1
ATOM 648 C C . LEU A 1 83 ? -11.353 2.679 10.038 1.00 84.62 83 LEU A C 1
ATOM 650 O O . LEU A 1 83 ? -10.397 2.593 9.268 1.00 84.62 83 LEU A O 1
ATOM 654 N N . VAL A 1 84 ? -12.272 1.716 10.146 1.00 89.06 84 VAL A N 1
ATOM 655 C CA . VAL A 1 84 ? -12.224 0.461 9.381 1.00 89.06 84 VAL A CA 1
ATOM 656 C C . VAL A 1 84 ? -12.311 0.744 7.882 1.00 89.06 84 VAL A C 1
ATOM 658 O O . VAL A 1 84 ? -11.547 0.176 7.096 1.00 89.06 84 VAL A O 1
ATOM 661 N N . GLN A 1 85 ? -13.197 1.651 7.469 1.00 90.25 85 GLN A N 1
ATOM 662 C CA . GLN A 1 85 ? -13.331 2.049 6.072 1.00 90.25 85 GLN A CA 1
ATOM 663 C C . GLN A 1 85 ? -12.041 2.679 5.536 1.00 90.25 85 GLN A C 1
ATOM 665 O O . GLN A 1 85 ? -11.583 2.307 4.455 1.00 90.25 85 GLN A O 1
ATOM 670 N N . VAL A 1 86 ? -11.430 3.590 6.294 1.00 91.44 86 VAL A N 1
ATOM 671 C CA . VAL A 1 86 ? -10.189 4.263 5.904 1.00 91.44 86 VAL A CA 1
ATOM 672 C C . VAL A 1 86 ? -9.013 3.289 5.836 1.00 91.44 86 VAL A C 1
ATOM 674 O O . VAL A 1 86 ? -8.245 3.338 4.874 1.00 91.44 86 VAL A O 1
ATOM 677 N N . CYS A 1 87 ? -8.881 2.361 6.787 1.00 91.81 87 CYS A N 1
ATOM 678 C CA . CYS A 1 87 ? -7.851 1.324 6.716 1.00 91.81 87 CYS A CA 1
ATOM 679 C C . CYS A 1 87 ? -8.031 0.442 5.471 1.00 91.81 87 CYS A C 1
ATOM 681 O O . CYS A 1 87 ? -7.067 0.190 4.752 1.00 91.81 87 CYS A O 1
ATOM 683 N N . ASN A 1 88 ? -9.263 0.030 5.159 1.00 93.94 88 ASN A N 1
ATOM 684 C CA . ASN A 1 88 ? -9.543 -0.753 3.954 1.00 93.94 88 ASN A CA 1
ATOM 685 C C . ASN A 1 88 ? -9.240 0.027 2.665 1.00 93.94 88 ASN A C 1
ATOM 687 O O . ASN A 1 88 ? -8.635 -0.523 1.747 1.00 93.94 88 ASN A O 1
ATOM 691 N N . ALA A 1 89 ? -9.611 1.308 2.599 1.00 93.94 89 ALA A N 1
ATOM 692 C CA . ALA A 1 89 ? -9.282 2.172 1.466 1.00 93.94 89 ALA A CA 1
ATOM 693 C C . ALA A 1 89 ? -7.763 2.347 1.299 1.00 93.94 89 ALA A C 1
ATOM 695 O O . ALA A 1 89 ? -7.254 2.292 0.180 1.00 93.94 89 ALA A O 1
ATOM 696 N N . SER A 1 90 ? -7.037 2.477 2.411 1.00 93.50 90 SER A N 1
ATOM 697 C CA . SER A 1 90 ? -5.575 2.584 2.423 1.00 93.50 90 SER A CA 1
ATOM 698 C C . SER A 1 90 ? -4.909 1.307 1.916 1.00 93.50 90 SER A C 1
ATOM 700 O O . SER A 1 90 ? -4.002 1.379 1.091 1.00 93.50 90 SER A O 1
ATOM 702 N N . ALA A 1 91 ? -5.391 0.136 2.348 1.00 95.00 91 ALA A N 1
ATOM 703 C CA . ALA A 1 91 ? -4.916 -1.154 1.849 1.00 95.00 91 ALA A CA 1
ATOM 704 C C . ALA A 1 91 ? -5.120 -1.280 0.328 1.00 95.00 91 ALA A C 1
ATOM 706 O O . ALA A 1 91 ? -4.200 -1.664 -0.386 1.00 95.00 91 ALA A O 1
ATOM 707 N N . ILE A 1 92 ? -6.284 -0.871 -0.188 1.00 95.69 92 ILE A N 1
ATOM 708 C CA . ILE A 1 92 ? -6.546 -0.857 -1.636 1.00 95.69 92 ILE A CA 1
ATOM 709 C C . ILE A 1 92 ? -5.589 0.098 -2.363 1.00 95.69 92 ILE A C 1
ATOM 711 O O . ILE A 1 92 ? -5.058 -0.244 -3.416 1.00 95.69 92 ILE A O 1
ATOM 715 N N . ALA A 1 93 ? -5.346 1.295 -1.822 1.00 95.12 93 ALA A N 1
ATOM 716 C CA . ALA A 1 93 ? -4.423 2.251 -2.433 1.00 95.12 93 ALA A CA 1
ATOM 717 C C . ALA A 1 93 ? -2.988 1.698 -2.518 1.00 95.12 93 ALA A C 1
ATOM 719 O O . ALA A 1 93 ? -2.323 1.882 -3.534 1.00 95.12 93 ALA A O 1
ATOM 720 N N . LEU A 1 94 ? -2.536 0.981 -1.487 1.00 95.44 94 LEU A N 1
ATOM 721 C CA . LEU A 1 94 ? -1.237 0.304 -1.470 1.00 95.44 94 LEU A CA 1
ATOM 722 C C . LEU A 1 94 ? -1.154 -0.825 -2.507 1.00 95.44 94 LEU A C 1
ATOM 724 O O . LEU A 1 94 ? -0.152 -0.937 -3.207 1.00 95.44 94 LEU A O 1
ATOM 728 N N . GLU A 1 95 ? -2.211 -1.623 -2.667 1.00 96.06 95 GLU A N 1
ATOM 729 C CA . GLU A 1 95 ? -2.266 -2.661 -3.707 1.00 96.06 95 GLU A CA 1
ATOM 730 C C . GLU A 1 95 ? -2.166 -2.069 -5.114 1.00 96.06 95 GLU A C 1
ATOM 732 O O . GLU A 1 95 ? -1.386 -2.549 -5.936 1.00 96.06 95 GLU A O 1
ATOM 737 N N . VAL A 1 96 ? -2.899 -0.985 -5.377 1.00 96.31 96 VAL A N 1
ATOM 738 C CA . VAL A 1 96 ? -2.826 -0.293 -6.668 1.00 96.31 96 VAL A CA 1
ATOM 739 C C . VAL A 1 96 ? -1.440 0.326 -6.876 1.00 96.31 96 VAL A C 1
ATOM 741 O O . VAL A 1 96 ? -0.905 0.258 -7.980 1.00 96.31 96 VAL A O 1
ATOM 744 N N . ALA A 1 97 ? -0.821 0.888 -5.834 1.00 95.69 97 ALA A N 1
ATOM 745 C CA . ALA A 1 97 ? 0.550 1.387 -5.918 1.00 95.69 97 ALA A CA 1
ATOM 746 C C . ALA A 1 97 ? 1.543 0.273 -6.297 1.00 95.69 97 ALA A C 1
ATOM 748 O O . ALA A 1 97 ? 2.401 0.486 -7.154 1.00 95.69 97 ALA A O 1
ATOM 749 N N . ALA A 1 98 ? 1.394 -0.928 -5.730 1.00 96.12 98 ALA A N 1
ATOM 750 C CA . ALA A 1 98 ? 2.198 -2.089 -6.110 1.00 96.12 98 ALA A CA 1
ATOM 751 C C . ALA A 1 98 ? 1.998 -2.479 -7.588 1.00 96.12 98 ALA A C 1
ATOM 753 O O . ALA A 1 98 ? 2.970 -2.782 -8.281 1.00 96.12 98 ALA A O 1
ATOM 754 N N . ASP A 1 99 ? 0.767 -2.417 -8.103 1.00 96.81 99 ASP A N 1
ATOM 755 C CA . ASP A 1 99 ? 0.482 -2.687 -9.518 1.00 96.81 99 ASP A CA 1
ATOM 756 C C . ASP A 1 99 ? 1.120 -1.648 -10.456 1.00 96.81 99 ASP A C 1
ATOM 758 O O . ASP A 1 99 ? 1.652 -2.009 -11.510 1.00 96.81 99 ASP A O 1
ATOM 762 N N . VAL A 1 100 ? 1.125 -0.369 -10.065 1.00 96.75 100 VAL A N 1
ATOM 763 C CA . VAL A 1 100 ? 1.808 0.703 -10.811 1.00 96.75 100 VAL A CA 1
ATOM 764 C C . VAL A 1 100 ? 3.321 0.468 -10.840 1.00 96.75 100 VAL A C 1
ATOM 766 O O . VAL A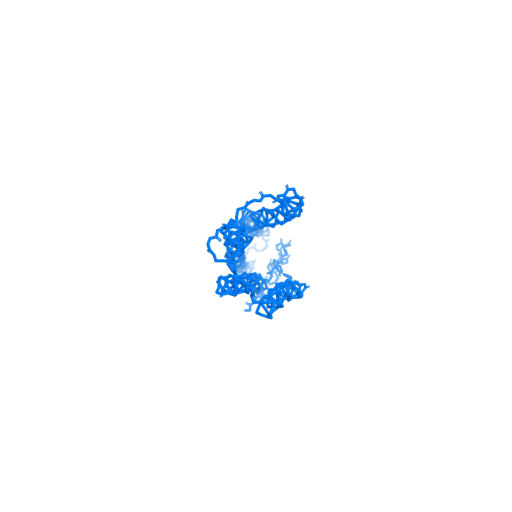 1 100 ? 3.930 0.561 -11.906 1.00 96.75 100 VAL A O 1
ATOM 769 N N . ILE A 1 101 ? 3.924 0.092 -9.706 1.00 95.94 101 ILE A N 1
ATOM 770 C CA . ILE A 1 101 ? 5.352 -0.256 -9.616 1.00 95.94 101 ILE A CA 1
ATOM 771 C C . ILE A 1 101 ? 5.693 -1.414 -10.564 1.00 95.94 101 ILE A C 1
ATOM 773 O O . ILE A 1 101 ? 6.658 -1.327 -11.326 1.00 95.94 101 ILE A O 1
ATOM 777 N N . ILE A 1 102 ? 4.882 -2.478 -10.562 1.00 96.38 102 ILE A N 1
ATOM 778 C CA . ILE A 1 102 ? 5.048 -3.628 -11.463 1.00 96.38 102 ILE A CA 1
ATOM 779 C C . ILE A 1 102 ? 4.997 -3.181 -12.925 1.00 96.38 102 ILE A C 1
ATOM 781 O O . ILE A 1 102 ? 5.872 -3.538 -13.718 1.00 96.38 102 ILE A O 1
ATOM 785 N N . ALA A 1 103 ? 3.982 -2.396 -13.291 1.00 96.50 103 ALA A N 1
ATOM 786 C CA . ALA A 1 103 ? 3.809 -1.919 -14.656 1.00 96.50 103 ALA A CA 1
ATOM 787 C C . ALA A 1 103 ? 5.012 -1.079 -15.114 1.00 96.50 103 ALA A C 1
ATOM 789 O O . ALA A 1 103 ? 5.525 -1.291 -16.215 1.00 96.50 103 ALA A O 1
ATOM 790 N N . ALA A 1 104 ? 5.506 -0.190 -14.249 1.00 96.50 104 ALA A N 1
ATOM 791 C CA . ALA A 1 104 ? 6.679 0.632 -14.515 1.00 96.50 104 ALA A CA 1
ATOM 792 C C . ALA A 1 104 ? 7.937 -0.223 -14.721 1.00 96.50 104 ALA A C 1
ATOM 794 O O . ALA A 1 104 ? 8.613 -0.081 -15.740 1.00 96.50 104 ALA A O 1
ATOM 795 N N . LYS A 1 105 ? 8.218 -1.174 -13.820 1.00 96.94 105 LYS A N 1
ATOM 796 C CA . LYS A 1 105 ? 9.367 -2.088 -13.943 1.00 96.94 105 LYS A CA 1
ATOM 797 C C . LYS A 1 105 ? 9.328 -2.894 -15.244 1.00 96.94 105 LYS A C 1
ATOM 799 O O . LYS A 1 105 ? 10.342 -2.999 -15.935 1.00 96.94 105 LYS A O 1
ATOM 804 N N . LEU A 1 106 ? 8.163 -3.421 -15.626 1.00 97.25 106 LEU A N 1
ATOM 805 C CA . LEU A 1 106 ? 7.996 -4.154 -16.887 1.00 97.25 106 LEU A CA 1
ATOM 806 C C . LEU A 1 106 ? 8.179 -3.258 -18.118 1.00 97.25 106 LEU A C 1
ATOM 808 O O . LEU A 1 106 ? 8.784 -3.687 -19.107 1.00 97.25 106 LEU A O 1
ATOM 812 N N . ALA A 1 107 ? 7.691 -2.018 -18.067 1.00 96.19 107 ALA A N 1
ATOM 813 C CA . ALA A 1 107 ? 7.887 -1.044 -19.134 1.00 96.19 107 ALA A CA 1
ATOM 814 C C . ALA A 1 107 ? 9.375 -0.687 -19.297 1.00 96.19 107 ALA A C 1
ATOM 816 O O . ALA A 1 107 ? 9.883 -0.695 -20.420 1.00 96.19 107 ALA A O 1
ATOM 817 N N . VAL A 1 108 ? 10.100 -0.482 -18.190 1.00 96.50 108 VAL A N 1
ATOM 818 C CA . VAL A 1 108 ? 11.555 -0.262 -18.203 1.00 96.50 108 VAL A CA 1
ATOM 819 C C . VAL A 1 108 ? 12.285 -1.462 -18.808 1.00 96.50 108 VAL A C 1
ATOM 821 O O . VAL A 1 108 ? 13.065 -1.281 -19.740 1.00 96.50 108 VAL A O 1
ATOM 824 N N . ILE A 1 109 ? 11.997 -2.689 -18.358 1.00 96.50 109 ILE A N 1
ATOM 825 C CA . ILE A 1 109 ? 12.597 -3.918 -18.914 1.00 96.50 109 ILE A CA 1
ATOM 826 C C . ILE A 1 109 ? 12.362 -4.008 -20.425 1.00 96.50 109 ILE A C 1
ATOM 828 O O . ILE A 1 109 ? 13.287 -4.295 -21.186 1.00 96.50 109 ILE A O 1
ATOM 832 N N . THR A 1 110 ? 11.139 -3.722 -20.872 1.00 96.31 110 THR A N 1
ATOM 833 C CA . THR A 1 110 ? 10.787 -3.741 -22.297 1.00 96.31 110 THR A CA 1
ATOM 834 C C . THR A 1 110 ? 11.616 -2.726 -23.082 1.00 96.31 110 THR A C 1
ATOM 836 O O . THR A 1 110 ? 12.178 -3.070 -24.123 1.00 96.31 110 THR A O 1
ATOM 839 N N . GLN A 1 111 ? 11.754 -1.500 -22.570 1.00 94.69 111 GLN A N 1
ATOM 840 C CA . GLN A 1 111 ? 12.516 -0.446 -23.236 1.00 94.69 111 GLN A CA 1
ATOM 841 C C . GLN A 1 111 ? 14.011 -0.768 -23.318 1.00 94.69 111 GLN A C 1
ATOM 843 O O . GLN A 1 111 ? 14.631 -0.588 -24.368 1.00 94.69 111 GLN A O 1
ATOM 848 N N . LEU A 1 112 ? 14.583 -1.305 -22.238 1.00 94.88 112 LEU A N 1
ATOM 849 C CA . LEU A 1 112 ? 15.970 -1.769 -22.223 1.00 94.88 112 LEU A CA 1
ATOM 850 C C . LEU A 1 112 ? 16.186 -2.911 -23.226 1.00 94.88 112 LEU A C 1
ATOM 852 O O . LEU A 1 112 ? 17.199 -2.927 -23.922 1.00 94.88 112 LEU A O 1
ATOM 856 N N . GLY A 1 113 ? 15.224 -3.831 -23.354 1.00 94.94 113 GLY A N 1
ATOM 857 C CA . GLY A 1 113 ? 15.262 -4.906 -24.348 1.00 94.94 113 GLY A CA 1
ATOM 858 C C . GLY A 1 113 ? 15.227 -4.394 -25.792 1.00 94.94 113 GLY A C 1
ATOM 859 O O . GLY A 1 113 ? 15.992 -4.871 -26.633 1.00 94.94 113 GLY A O 1
ATOM 860 N N . ILE A 1 114 ? 14.395 -3.386 -26.077 1.00 93.62 114 ILE A N 1
ATOM 861 C CA . ILE A 1 114 ? 14.360 -2.717 -27.388 1.00 93.62 114 ILE A CA 1
ATOM 862 C C . ILE A 1 114 ? 15.722 -2.087 -27.689 1.00 93.62 114 ILE A C 1
ATOM 864 O O . ILE A 1 114 ? 16.305 -2.359 -28.738 1.00 93.62 114 ILE A O 1
ATOM 868 N N . MET A 1 115 ? 16.270 -1.315 -26.750 1.00 92.25 115 MET A N 1
ATOM 869 C CA . MET A 1 115 ? 17.568 -0.667 -26.928 1.00 92.25 115 MET A CA 1
ATOM 870 C C . MET A 1 115 ? 18.706 -1.683 -27.107 1.00 92.25 115 MET A C 1
ATOM 872 O O . MET A 1 115 ? 19.581 -1.483 -27.949 1.00 92.25 115 MET A O 1
ATOM 876 N N . ALA A 1 116 ? 18.692 -2.800 -26.372 1.00 92.31 116 ALA A N 1
ATOM 877 C CA . ALA A 1 116 ? 19.661 -3.880 -26.553 1.00 92.31 116 ALA A CA 1
ATOM 878 C C . ALA A 1 116 ? 19.627 -4.440 -27.985 1.00 92.31 116 ALA A C 1
ATOM 880 O O . ALA A 1 116 ? 20.678 -4.648 -28.596 1.00 92.31 116 ALA A O 1
ATOM 881 N N . ALA A 1 117 ? 18.428 -4.653 -28.538 1.00 91.75 117 ALA A N 1
ATOM 882 C CA . ALA A 1 117 ? 18.253 -5.134 -29.904 1.00 91.75 117 ALA A CA 1
ATOM 883 C C . ALA A 1 117 ? 18.725 -4.104 -30.947 1.00 91.75 117 ALA A C 1
ATOM 885 O O . ALA A 1 117 ? 19.401 -4.474 -31.910 1.00 91.75 117 ALA A O 1
ATOM 886 N N . GLU A 1 118 ? 18.425 -2.818 -30.738 1.00 89.19 118 GLU A N 1
ATOM 887 C CA . GLU A 1 118 ? 18.897 -1.716 -31.588 1.00 89.19 118 GLU A CA 1
ATOM 888 C C . GLU A 1 118 ? 20.430 -1.645 -31.611 1.00 89.19 118 GLU A C 1
ATOM 890 O O . GLU A 1 118 ? 21.033 -1.568 -32.684 1.00 89.19 118 GLU A O 1
ATOM 895 N N . LEU A 1 119 ? 21.074 -1.752 -30.445 1.00 86.69 119 LEU A N 1
ATOM 896 C CA . LEU A 1 119 ? 22.532 -1.746 -30.322 1.00 86.69 119 LEU A CA 1
ATOM 897 C C . LEU A 1 119 ? 23.178 -2.993 -30.936 1.00 86.69 119 LEU A C 1
ATOM 899 O O . LEU A 1 119 ? 24.209 -2.882 -31.599 1.00 86.69 119 LEU A O 1
ATOM 903 N N . ALA A 1 120 ? 22.569 -4.171 -30.788 1.00 87.31 120 ALA A N 1
ATOM 904 C CA . ALA A 1 120 ? 23.050 -5.390 -31.435 1.00 87.31 120 ALA A CA 1
ATOM 905 C C . ALA A 1 120 ? 22.977 -5.290 -32.970 1.00 87.31 120 ALA A C 1
ATOM 907 O O . ALA A 1 120 ? 23.920 -5.676 -33.669 1.00 87.31 120 ALA A O 1
ATOM 908 N N . ALA A 1 121 ? 21.889 -4.727 -33.505 1.00 86.19 121 ALA A N 1
ATOM 909 C CA . ALA A 1 121 ? 21.741 -4.477 -34.937 1.00 86.19 121 ALA A CA 1
ATOM 910 C C . ALA A 1 121 ? 22.747 -3.426 -35.444 1.00 86.19 121 ALA A C 1
ATOM 912 O O . ALA A 1 121 ? 23.376 -3.622 -36.490 1.00 86.19 121 ALA A O 1
ATOM 913 N N . ALA A 1 122 ? 22.956 -2.345 -34.685 1.00 82.50 122 ALA A N 1
ATOM 914 C CA . ALA A 1 122 ? 23.968 -1.337 -34.987 1.00 82.50 122 ALA A CA 1
ATOM 915 C C . ALA A 1 122 ? 25.371 -1.964 -35.031 1.00 82.50 122 ALA A C 1
ATOM 917 O O . ALA A 1 122 ? 26.068 -1.831 -36.037 1.00 82.50 122 ALA A O 1
ATOM 918 N N . ALA A 1 123 ? 25.742 -2.761 -34.024 1.00 81.31 123 ALA A N 1
ATOM 919 C CA . ALA A 1 123 ? 27.023 -3.466 -33.974 1.00 81.31 123 ALA A CA 1
ATOM 920 C C . ALA A 1 123 ? 27.229 -4.423 -35.164 1.00 81.31 123 ALA A C 1
ATOM 922 O O . ALA A 1 123 ? 28.325 -4.483 -35.724 1.00 81.31 123 ALA A O 1
ATOM 923 N N . ALA A 1 124 ? 26.178 -5.122 -35.611 1.00 83.50 124 ALA A N 1
ATOM 924 C CA . ALA A 1 124 ? 26.245 -6.000 -36.782 1.00 83.50 124 ALA A CA 1
ATOM 925 C C . ALA A 1 124 ? 26.541 -5.239 -38.091 1.00 83.50 124 ALA A C 1
ATOM 927 O O . ALA A 1 124 ? 27.160 -5.788 -39.003 1.00 83.50 124 ALA A O 1
ATOM 928 N N . THR A 1 125 ? 26.131 -3.971 -38.184 1.00 77.75 125 THR A N 1
ATOM 929 C CA . THR A 1 125 ? 26.364 -3.112 -39.360 1.00 77.75 125 THR A CA 1
ATOM 930 C C . THR A 1 125 ? 27.576 -2.184 -39.216 1.00 77.75 125 THR A C 1
ATOM 932 O O . THR A 1 125 ? 28.062 -1.658 -40.220 1.00 77.75 125 THR A O 1
ATOM 935 N N . ALA A 1 126 ? 28.132 -2.043 -38.008 1.00 71.75 126 ALA A N 1
ATOM 936 C CA . ALA A 1 126 ? 29.232 -1.131 -37.684 1.00 71.75 126 ALA A CA 1
ATOM 937 C C . ALA A 1 126 ? 30.515 -1.383 -38.499 1.00 71.75 126 ALA A C 1
ATOM 939 O O . ALA A 1 126 ? 31.235 -0.445 -38.846 1.00 71.75 126 ALA A O 1
ATOM 940 N N . VAL A 1 127 ? 30.785 -2.643 -38.869 1.00 63.53 127 VAL A N 1
ATOM 941 C CA . VAL A 1 127 ? 31.926 -3.017 -39.730 1.00 63.53 127 VAL A CA 1
ATOM 942 C C . VAL A 1 127 ? 31.809 -2.384 -41.122 1.00 63.53 127 VAL A C 1
ATOM 944 O O . VAL A 1 127 ? 32.818 -2.047 -41.739 1.00 63.53 127 VAL A O 1
ATOM 947 N N . VAL A 1 128 ? 30.582 -2.183 -41.608 1.00 66.81 128 VAL A N 1
ATOM 948 C CA . VAL A 1 128 ? 30.297 -1.592 -42.923 1.00 66.81 128 VAL A CA 1
ATOM 949 C C . VAL A 1 128 ? 30.302 -0.059 -42.861 1.00 66.81 128 VAL A C 1
ATOM 951 O O . VAL A 1 128 ? 30.652 0.588 -43.846 1.00 66.81 128 VAL A O 1
ATOM 954 N N . THR A 1 129 ? 29.963 0.537 -41.712 1.00 67.81 129 THR A N 1
ATOM 955 C CA . THR A 1 129 ? 29.865 2.000 -41.526 1.00 67.81 129 THR A CA 1
ATOM 956 C C . THR A 1 129 ? 31.125 2.651 -40.937 1.00 67.81 129 THR A C 1
ATOM 958 O O . THR A 1 129 ? 31.140 3.865 -40.734 1.00 67.81 129 THR A O 1
ATOM 961 N N . LEU A 1 130 ? 32.192 1.878 -40.681 1.00 66.88 130 LEU A N 1
ATOM 962 C CA . LEU A 1 130 ? 33.483 2.345 -40.140 1.00 66.88 130 LEU A CA 1
ATOM 963 C C . LEU A 1 130 ? 33.361 3.175 -38.842 1.00 66.88 130 LEU A C 1
ATOM 965 O O . LEU A 1 130 ? 34.166 4.073 -38.600 1.00 66.88 130 LEU A O 1
ATOM 969 N N . GLY A 1 131 ? 32.348 2.913 -38.009 1.00 64.69 131 GLY A N 1
ATOM 970 C CA . GLY A 1 131 ? 32.132 3.656 -36.759 1.00 64.69 131 GLY A CA 1
ATOM 971 C C . GLY A 1 131 ? 31.645 5.102 -36.940 1.00 64.69 131 GLY A C 1
ATOM 972 O O . GLY A 1 131 ? 31.595 5.859 -35.971 1.00 64.69 131 GLY A O 1
ATOM 973 N N . ALA A 1 132 ? 31.237 5.499 -38.152 1.00 62.09 132 ALA A N 1
ATOM 974 C CA . ALA A 1 132 ? 30.674 6.827 -38.412 1.00 62.09 132 ALA A CA 1
ATOM 975 C C . ALA A 1 132 ? 29.313 7.066 -37.715 1.00 62.09 132 ALA A C 1
ATOM 977 O O . ALA A 1 132 ? 28.849 8.204 -37.653 1.00 62.09 132 ALA A O 1
ATOM 978 N N . SER A 1 133 ? 28.677 6.020 -37.170 1.00 67.31 133 SER A N 1
ATOM 979 C CA . SER A 1 133 ? 27.375 6.064 -36.487 1.00 67.31 133 SER A CA 1
ATOM 980 C C . SER A 1 133 ? 27.432 6.387 -34.990 1.00 67.31 133 SER A C 1
ATOM 982 O O . SER A 1 133 ? 26.373 6.531 -34.384 1.00 67.31 133 SER A O 1
ATOM 984 N N . ALA A 1 134 ? 28.612 6.579 -34.389 1.00 71.81 134 ALA A N 1
ATOM 985 C CA . ALA A 1 134 ? 28.736 6.786 -32.939 1.00 71.81 134 ALA A CA 1
ATOM 986 C C . ALA A 1 134 ? 27.893 7.967 -32.406 1.00 71.81 134 ALA A C 1
ATOM 988 O O . ALA A 1 134 ? 27.320 7.899 -31.321 1.00 71.81 134 ALA A O 1
ATOM 989 N N . ALA A 1 135 ? 27.759 9.047 -33.187 1.00 75.94 135 ALA A N 1
ATOM 990 C CA . ALA A 1 135 ? 26.908 10.180 -32.819 1.00 75.94 135 ALA A CA 1
ATOM 991 C C . ALA A 1 135 ? 25.403 9.841 -32.859 1.00 75.94 135 ALA A C 1
ATOM 993 O O . ALA A 1 135 ? 24.638 10.354 -32.044 1.00 75.94 135 ALA A O 1
ATOM 994 N N . ALA A 1 136 ? 24.976 8.975 -33.782 1.00 76.56 136 ALA A N 1
ATOM 995 C CA . ALA A 1 136 ? 23.588 8.528 -33.882 1.00 76.56 136 ALA A CA 1
ATOM 996 C C . ALA A 1 136 ? 23.228 7.559 -32.745 1.00 76.56 136 ALA A C 1
ATOM 998 O O . ALA A 1 136 ? 22.153 7.673 -32.165 1.00 76.56 136 ALA A O 1
ATOM 999 N N . GLU A 1 137 ? 24.147 6.666 -32.376 1.00 79.25 137 GLU A N 1
ATOM 1000 C CA . GLU A 1 137 ? 23.994 5.754 -31.234 1.00 79.25 137 GLU A CA 1
ATOM 1001 C C . GLU A 1 137 ? 23.911 6.521 -29.907 1.00 79.25 137 GLU A C 1
ATOM 1003 O O . GLU A 1 137 ? 23.043 6.241 -29.083 1.00 79.25 137 GLU A O 1
ATOM 1008 N N . ALA A 1 138 ? 24.745 7.550 -29.725 1.00 83.19 138 ALA A N 1
ATOM 1009 C CA . ALA A 1 138 ? 24.672 8.424 -28.556 1.00 83.19 138 ALA A CA 1
ATOM 1010 C C . ALA A 1 138 ? 23.346 9.205 -28.491 1.00 83.19 138 ALA A C 1
ATOM 1012 O O . ALA A 1 138 ? 22.761 9.345 -27.416 1.00 83.19 138 ALA A O 1
ATOM 1013 N N . ALA A 1 139 ? 22.853 9.693 -29.634 1.00 85.81 139 ALA A N 1
ATOM 1014 C CA . ALA A 1 139 ? 21.559 10.366 -29.703 1.00 85.81 139 ALA A CA 1
ATOM 1015 C C . ALA A 1 139 ? 20.401 9.411 -29.369 1.00 85.81 139 ALA A C 1
ATOM 1017 O O . ALA A 1 139 ? 19.496 9.789 -28.626 1.00 85.81 139 ALA A O 1
ATOM 1018 N N . LEU A 1 140 ? 20.451 8.171 -29.863 1.00 85.50 140 LEU A N 1
ATOM 1019 C CA . LEU A 1 140 ? 19.472 7.134 -29.544 1.00 85.50 140 LEU A CA 1
ATOM 1020 C C . LEU A 1 140 ? 19.485 6.803 -28.047 1.00 85.50 140 LEU A C 1
ATOM 1022 O O . LEU A 1 140 ? 18.433 6.829 -27.416 1.00 85.50 140 LEU A O 1
ATOM 1026 N N . ALA A 1 141 ? 20.662 6.586 -27.454 1.00 89.25 141 ALA A N 1
ATOM 1027 C CA . ALA A 1 141 ? 20.797 6.331 -26.021 1.00 89.25 141 ALA A CA 1
ATOM 1028 C C . ALA A 1 141 ? 20.225 7.474 -25.165 1.00 89.25 141 ALA A C 1
ATOM 1030 O O . ALA A 1 141 ? 19.570 7.225 -24.159 1.00 89.25 141 ALA A O 1
ATOM 1031 N N . GLU A 1 142 ? 20.409 8.731 -25.573 1.00 92.25 142 GLU A N 1
ATOM 1032 C CA . GLU A 1 142 ? 19.822 9.880 -24.875 1.00 92.25 142 GLU A CA 1
ATOM 1033 C C . GLU A 1 142 ? 18.287 9.915 -24.977 1.00 92.25 142 GLU A C 1
ATOM 1035 O O . GLU A 1 142 ? 17.614 10.250 -24.002 1.00 92.25 142 GLU A O 1
ATOM 1040 N N . VAL A 1 143 ? 17.712 9.541 -26.124 1.00 92.81 143 VAL A N 1
ATOM 1041 C CA . VAL A 1 143 ? 16.253 9.402 -26.268 1.00 92.81 143 VAL A CA 1
ATOM 1042 C C . VAL A 1 143 ? 15.732 8.287 -25.360 1.00 92.81 143 VAL A C 1
ATOM 1044 O O . VAL A 1 143 ? 14.787 8.504 -24.604 1.00 92.81 143 VAL A O 1
ATOM 1047 N N . GLN A 1 144 ? 16.389 7.127 -25.373 1.00 92.56 144 GLN A N 1
ATOM 1048 C CA . GLN A 1 144 ? 16.024 5.974 -24.550 1.00 92.56 144 GLN A CA 1
ATOM 1049 C C . GLN A 1 144 ? 16.118 6.287 -23.051 1.00 92.56 144 GLN A C 1
ATOM 1051 O O . GLN A 1 144 ? 15.192 5.997 -22.293 1.00 92.56 144 GLN A O 1
ATOM 1056 N N . ARG A 1 145 ? 17.185 6.983 -22.633 1.00 95.38 145 ARG A N 1
ATOM 1057 C CA . ARG A 1 145 ? 17.358 7.493 -21.266 1.00 95.38 145 ARG A CA 1
ATOM 1058 C C . ARG A 1 145 ? 16.153 8.314 -20.819 1.00 95.38 145 ARG A C 1
ATOM 1060 O O . ARG A 1 145 ? 15.679 8.140 -19.701 1.00 95.38 145 ARG A O 1
ATOM 1067 N N . ARG A 1 146 ? 15.679 9.231 -21.668 1.00 96.25 146 ARG A N 1
ATOM 1068 C CA . ARG A 1 146 ? 14.544 10.107 -21.338 1.00 96.25 146 ARG A CA 1
ATOM 1069 C C . ARG A 1 146 ? 13.255 9.322 -21.178 1.00 96.25 146 ARG A C 1
ATOM 1071 O O . ARG A 1 146 ? 12.565 9.558 -20.199 1.00 96.25 146 ARG A O 1
ATOM 1078 N N . ILE A 1 147 ? 12.988 8.374 -22.074 1.00 96.06 147 ILE A N 1
ATOM 1079 C CA . ILE A 1 147 ? 11.793 7.522 -22.006 1.00 96.06 147 ILE A CA 1
ATOM 1080 C C . ILE A 1 147 ? 11.786 6.714 -20.705 1.00 96.06 147 ILE A C 1
ATOM 1082 O O . ILE A 1 147 ? 10.807 6.747 -19.969 1.00 96.06 147 ILE A O 1
ATOM 1086 N N . VAL A 1 148 ? 12.890 6.029 -20.381 1.00 95.81 148 VAL A N 1
ATOM 1087 C CA . VAL A 1 148 ? 12.991 5.242 -19.139 1.00 95.81 148 VAL A CA 1
ATOM 1088 C C . VAL A 1 148 ? 12.820 6.136 -17.911 1.00 95.81 148 VAL A C 1
ATOM 1090 O O . VAL A 1 148 ? 12.101 5.780 -16.982 1.00 95.81 148 VAL A O 1
ATOM 1093 N N . LYS A 1 149 ? 13.446 7.317 -17.914 1.00 96.12 149 LYS A N 1
ATOM 1094 C CA . LYS A 1 149 ? 13.309 8.279 -16.820 1.00 96.12 149 LYS A CA 1
ATOM 1095 C C . LYS A 1 149 ? 11.869 8.767 -16.662 1.00 96.12 149 LYS A C 1
ATOM 1097 O O . LYS A 1 149 ? 11.400 8.856 -15.537 1.00 96.12 149 LYS A O 1
ATOM 1102 N N . GLU A 1 150 ? 11.186 9.071 -17.760 1.00 96.81 150 GLU A N 1
ATOM 1103 C CA . GLU A 1 150 ? 9.793 9.520 -17.758 1.00 96.81 150 GLU A CA 1
ATOM 1104 C C . GLU A 1 150 ? 8.859 8.434 -17.213 1.00 96.81 150 GLU A C 1
ATOM 1106 O O . GLU A 1 150 ? 8.052 8.734 -16.343 1.00 96.81 150 GLU A O 1
ATOM 1111 N N . ILE A 1 151 ? 9.048 7.169 -17.611 1.00 96.25 151 ILE A N 1
ATOM 1112 C CA . ILE A 1 151 ? 8.298 6.024 -17.063 1.00 96.25 151 ILE A CA 1
ATOM 1113 C C . ILE A 1 151 ? 8.452 5.939 -15.539 1.00 96.25 151 ILE A C 1
ATOM 1115 O O . ILE A 1 151 ? 7.466 5.763 -14.825 1.00 96.25 151 ILE A O 1
ATOM 1119 N N . ILE A 1 152 ? 9.686 6.051 -15.035 1.00 94.50 152 ILE A N 1
ATOM 1120 C CA . ILE A 1 152 ? 9.959 5.977 -13.594 1.00 94.50 152 ILE A CA 1
ATOM 1121 C C . ILE A 1 152 ? 9.318 7.165 -12.870 1.00 94.50 152 ILE A C 1
ATOM 1123 O O . ILE A 1 152 ? 8.621 6.966 -11.881 1.00 94.50 152 ILE A O 1
ATOM 1127 N N . GLN A 1 153 ? 9.510 8.384 -13.378 1.00 96.25 153 GLN A N 1
ATOM 1128 C CA . GLN A 1 153 ? 8.972 9.601 -12.763 1.00 96.25 153 GLN A CA 1
ATOM 1129 C C . GLN A 1 153 ? 7.444 9.618 -12.748 1.00 96.25 153 GLN A C 1
ATOM 1131 O O . GLN A 1 153 ? 6.843 9.960 -11.736 1.00 96.25 153 GLN A O 1
ATOM 1136 N N . GLU A 1 154 ? 6.806 9.208 -13.842 1.00 96.50 154 GLU A N 1
ATOM 1137 C CA . GLU A 1 154 ? 5.352 9.117 -13.914 1.00 96.50 154 GLU A CA 1
ATOM 1138 C C . GLU A 1 154 ? 4.813 8.107 -12.892 1.00 96.50 154 GLU A C 1
ATOM 1140 O O . GLU A 1 154 ? 3.831 8.386 -12.202 1.00 96.50 154 GLU A O 1
ATOM 1145 N N . ALA A 1 155 ? 5.468 6.953 -12.753 1.00 95.38 155 ALA A N 1
ATOM 1146 C CA . ALA A 1 155 ? 5.093 5.960 -11.755 1.00 95.38 155 ALA A CA 1
ATOM 1147 C C . ALA A 1 155 ? 5.274 6.485 -10.321 1.00 95.38 155 ALA A C 1
ATOM 1149 O O . ALA A 1 155 ? 4.382 6.300 -9.494 1.00 95.38 155 ALA A O 1
ATOM 1150 N N . GLU A 1 156 ? 6.387 7.169 -10.031 1.00 94.00 156 GLU A N 1
ATOM 1151 C CA . GLU A 1 156 ? 6.635 7.817 -8.737 1.00 94.00 156 GLU A CA 1
ATOM 1152 C C . GLU A 1 156 ? 5.541 8.836 -8.403 1.00 94.00 156 GLU A C 1
ATOM 1154 O O . GLU A 1 156 ? 4.937 8.757 -7.332 1.00 94.00 156 GLU A O 1
ATOM 1159 N N . ASP A 1 157 ? 5.234 9.745 -9.329 1.00 96.12 157 ASP A N 1
ATOM 1160 C CA . ASP A 1 157 ? 4.220 10.782 -9.138 1.00 96.12 157 ASP A CA 1
ATOM 1161 C C . ASP A 1 157 ? 2.826 10.174 -8.920 1.00 96.12 157 ASP A C 1
ATOM 1163 O O . ASP A 1 157 ? 2.090 10.600 -8.024 1.00 96.12 157 ASP A O 1
ATOM 1167 N N . GLN A 1 158 ? 2.465 9.145 -9.696 1.00 95.31 158 GLN A N 1
ATOM 1168 C CA . GLN A 1 158 ? 1.195 8.433 -9.536 1.00 95.31 158 GLN A CA 1
ATOM 1169 C C . GLN A 1 158 ? 1.096 7.736 -8.176 1.00 95.31 158 GLN A C 1
ATOM 1171 O O . GLN A 1 158 ? 0.066 7.846 -7.505 1.00 95.31 158 GLN A O 1
ATOM 1176 N N . VAL A 1 159 ? 2.151 7.031 -7.758 1.00 94.75 159 VAL A N 1
ATOM 1177 C CA . VAL A 1 159 ? 2.190 6.324 -6.473 1.00 94.75 159 VAL A CA 1
ATOM 1178 C C . VAL A 1 159 ? 2.123 7.317 -5.316 1.00 94.75 159 VAL A C 1
ATOM 1180 O O . VAL A 1 159 ? 1.273 7.169 -4.440 1.00 94.75 159 VAL A O 1
ATOM 1183 N N . ILE A 1 160 ? 2.963 8.354 -5.320 1.00 93.75 160 ILE A N 1
ATOM 1184 C CA . ILE A 1 160 ? 2.996 9.366 -4.258 1.00 93.75 160 ILE A CA 1
ATOM 1185 C C . ILE A 1 160 ? 1.649 10.077 -4.165 1.00 93.75 160 ILE A C 1
ATOM 1187 O O . ILE A 1 160 ? 1.075 10.146 -3.078 1.00 93.75 160 ILE A O 1
ATOM 1191 N N . GLY A 1 161 ? 1.119 10.569 -5.289 1.00 91.69 161 GLY A N 1
ATOM 1192 C CA . GLY A 1 161 ? -0.166 11.265 -5.314 1.00 91.69 161 GLY A CA 1
ATOM 1193 C C . GLY A 1 161 ? -1.291 10.388 -4.769 1.00 91.69 161 GLY A C 1
ATOM 1194 O O . GLY A 1 161 ? -2.024 10.794 -3.869 1.00 91.69 161 GLY A O 1
ATOM 1195 N N . MET A 1 162 ? -1.372 9.141 -5.236 1.00 92.62 162 MET A N 1
ATOM 1196 C CA . MET A 1 162 ? -2.390 8.200 -4.782 1.00 92.62 162 MET A CA 1
ATOM 1197 C C . MET A 1 162 ? -2.281 7.886 -3.291 1.00 92.62 162 MET A C 1
ATOM 1199 O O . MET A 1 162 ? -3.297 7.902 -2.596 1.00 92.62 162 MET A O 1
ATOM 1203 N N . LEU A 1 163 ? -1.080 7.591 -2.790 1.00 91.81 163 LEU A N 1
ATOM 1204 C CA . LEU A 1 163 ? -0.888 7.222 -1.389 1.00 91.81 163 LEU A CA 1
ATOM 1205 C C . LEU A 1 163 ? -1.139 8.406 -0.454 1.00 91.81 163 LEU A C 1
ATOM 1207 O O . LEU A 1 163 ? -1.781 8.232 0.582 1.00 91.81 163 LEU A O 1
ATOM 1211 N N . VAL A 1 164 ? -0.701 9.611 -0.821 1.00 92.19 164 VAL A N 1
ATOM 1212 C CA . VAL A 1 164 ? -0.965 10.821 -0.031 1.00 92.19 164 VAL A CA 1
ATOM 1213 C C . VAL A 1 164 ? -2.467 11.092 0.055 1.00 92.19 164 VAL A C 1
ATOM 1215 O O . VAL A 1 164 ? -2.996 11.275 1.151 1.00 92.19 164 VAL A O 1
ATOM 1218 N N . GLU A 1 165 ? -3.163 11.072 -1.083 1.00 89.62 165 GLU A N 1
ATOM 1219 C CA . GLU A 1 165 ? -4.582 11.430 -1.153 1.00 89.62 165 GLU A CA 1
ATOM 1220 C C . GLU A 1 165 ? -5.512 10.351 -0.590 1.00 89.62 165 GLU A C 1
ATOM 1222 O O . GLU A 1 165 ? -6.533 10.673 0.014 1.00 89.62 165 GLU A O 1
ATOM 1227 N N . ARG A 1 166 ? -5.201 9.068 -0.812 1.00 88.62 166 ARG A N 1
ATOM 1228 C CA . ARG A 1 166 ? -6.136 7.960 -0.542 1.00 88.62 166 ARG A CA 1
ATOM 1229 C C . ARG A 1 166 ? -5.779 7.098 0.656 1.00 88.62 166 ARG A C 1
ATOM 1231 O O . ARG A 1 166 ? -6.640 6.346 1.104 1.00 88.62 166 ARG A O 1
ATOM 1238 N N . ALA A 1 167 ? -4.555 7.198 1.164 1.00 89.88 167 ALA A N 1
ATOM 1239 C CA . ALA A 1 167 ? -4.136 6.469 2.354 1.00 89.88 167 ALA A CA 1
ATOM 1240 C C . ALA A 1 167 ? -3.767 7.429 3.489 1.00 89.88 167 ALA A C 1
ATOM 1242 O O . ALA A 1 167 ? -4.454 7.467 4.506 1.00 89.88 167 ALA A O 1
ATOM 1243 N N . VAL A 1 168 ? -2.724 8.244 3.308 1.00 88.25 168 VAL A N 1
ATOM 1244 C CA . VAL A 1 168 ? -2.116 9.026 4.397 1.00 88.25 168 VAL A CA 1
ATOM 1245 C C . VAL A 1 168 ? -3.078 10.067 4.967 1.00 88.25 168 VAL A C 1
ATOM 1247 O O . VAL A 1 168 ? -3.386 10.008 6.156 1.00 88.25 168 VAL A O 1
ATOM 1250 N N . ALA A 1 169 ? -3.592 10.986 4.143 1.00 88.69 169 ALA A N 1
ATOM 1251 C CA . ALA A 1 169 ? -4.460 12.055 4.642 1.00 88.69 169 ALA A CA 1
ATOM 1252 C C . ALA A 1 169 ? -5.756 11.518 5.295 1.00 88.69 169 ALA A C 1
ATOM 1254 O O . ALA A 1 169 ? -6.064 11.921 6.420 1.00 88.69 169 ALA A O 1
ATOM 1255 N N . PRO A 1 170 ? -6.479 10.548 4.693 1.00 87.06 170 PRO A N 1
ATOM 1256 C CA . PRO A 1 170 ? -7.638 9.938 5.342 1.00 87.06 170 PRO A CA 1
ATOM 1257 C C . PRO A 1 170 ? -7.313 9.258 6.680 1.00 87.06 170 PRO A C 1
ATOM 1259 O O . PRO A 1 170 ? -8.097 9.372 7.627 1.00 87.06 170 PRO A O 1
ATOM 1262 N N . LEU A 1 171 ? -6.170 8.566 6.785 1.00 86.19 171 LEU A N 1
ATOM 1263 C CA . LEU A 1 171 ? -5.734 7.916 8.026 1.00 86.19 171 LEU A CA 1
ATOM 1264 C C . LEU A 1 171 ? -5.454 8.938 9.131 1.00 86.19 171 LEU A C 1
ATOM 1266 O O . LEU A 1 171 ? -5.918 8.753 10.257 1.00 86.19 171 LEU A O 1
ATOM 1270 N N . GLU A 1 172 ? -4.750 10.028 8.823 1.00 86.62 172 GLU A N 1
ATOM 1271 C CA . GLU A 1 172 ? -4.472 11.100 9.787 1.00 86.62 172 GLU A CA 1
ATOM 1272 C C . GLU A 1 172 ? -5.762 11.733 10.325 1.00 86.62 172 GLU A C 1
ATOM 1274 O O . GLU A 1 172 ? -5.904 11.953 11.535 1.00 86.62 172 GLU A O 1
ATOM 1279 N N . GLU A 1 173 ? -6.737 11.975 9.449 1.00 86.81 173 GLU A N 1
ATOM 1280 C CA . GLU A 1 173 ? -8.039 12.514 9.831 1.00 86.81 173 GLU A CA 1
ATOM 1281 C C . GLU A 1 173 ? -8.849 11.530 10.681 1.00 86.81 173 GLU A C 1
ATOM 1283 O O . GLU A 1 173 ? -9.457 11.929 11.679 1.00 86.81 173 GLU A O 1
ATOM 1288 N N . ALA A 1 174 ? -8.871 10.246 10.310 1.00 83.62 174 ALA A N 1
ATOM 1289 C CA . ALA A 1 174 ? -9.573 9.205 11.058 1.00 83.62 174 ALA A CA 1
ATOM 1290 C C . ALA A 1 174 ? -8.992 9.037 12.469 1.00 83.62 174 ALA A C 1
ATOM 1292 O O . ALA A 1 174 ? -9.735 9.053 13.454 1.00 83.62 174 ALA A O 1
ATOM 1293 N N . VAL A 1 175 ? -7.662 8.970 12.587 1.00 80.50 175 VAL A N 1
ATOM 1294 C CA . VAL A 1 175 ? -6.964 8.878 13.877 1.00 80.50 175 VAL A CA 1
ATOM 1295 C C . VAL A 1 175 ? -7.218 10.126 14.723 1.00 80.50 175 VAL A C 1
ATOM 1297 O O . VAL A 1 175 ? -7.575 10.016 15.897 1.00 80.50 175 VAL A O 1
ATOM 1300 N N . THR A 1 176 ? -7.113 11.322 14.139 1.00 82.19 176 THR A N 1
ATOM 1301 C CA . THR A 1 176 ? -7.375 12.585 14.850 1.00 82.19 176 THR A CA 1
ATOM 1302 C C . THR A 1 176 ? -8.810 12.659 15.374 1.00 82.19 176 THR A C 1
ATOM 1304 O O . THR A 1 176 ? -9.037 13.078 16.517 1.00 82.19 176 THR A O 1
ATOM 1307 N N . ARG A 1 177 ? -9.792 12.217 14.578 1.00 78.62 177 ARG A N 1
ATOM 1308 C CA . ARG A 1 177 ? -11.204 12.156 14.985 1.00 78.62 177 ARG A CA 1
ATOM 1309 C C . ARG A 1 177 ? -11.429 11.144 16.103 1.00 78.62 177 ARG A C 1
ATOM 1311 O O . ARG A 1 177 ? -12.079 11.492 17.090 1.00 78.62 177 ARG A O 1
ATOM 1318 N N . ALA A 1 178 ? -10.844 9.951 16.000 1.00 74.06 178 ALA A N 1
ATOM 1319 C CA . ALA A 1 178 ? -10.921 8.928 17.040 1.00 74.06 178 ALA A CA 1
ATOM 1320 C C . ALA A 1 178 ? -10.338 9.428 18.378 1.00 74.06 178 ALA A C 1
ATOM 1322 O O . ALA A 1 178 ? -10.994 9.331 19.418 1.00 74.06 178 ALA A O 1
ATOM 1323 N N . LEU A 1 179 ? -9.151 10.049 18.355 1.00 73.31 179 LEU A N 1
ATOM 1324 C CA . LEU A 1 179 ? -8.505 10.619 19.545 1.00 73.31 179 LEU A CA 1
ATOM 1325 C C . LEU A 1 179 ? -9.317 11.770 20.154 1.00 73.31 179 LEU A C 1
ATOM 1327 O O . LEU A 1 179 ? -9.529 11.810 21.367 1.00 73.31 179 LEU A O 1
ATOM 1331 N N . THR A 1 180 ? -9.810 12.694 19.326 1.00 73.50 180 THR A N 1
ATOM 1332 C CA . THR A 1 180 ? -10.616 13.834 19.793 1.00 73.50 180 THR A CA 1
ATOM 1333 C C . THR A 1 180 ? -11.937 13.370 20.406 1.00 73.50 180 THR A C 1
ATOM 1335 O O . THR A 1 180 ? -12.336 13.866 21.463 1.00 73.50 180 THR A O 1
ATOM 1338 N N . GLY A 1 181 ? -12.593 12.386 19.783 1.00 67.12 181 GLY A N 1
ATOM 1339 C CA . GLY A 1 181 ? -13.818 11.771 20.289 1.00 67.12 181 GLY A CA 1
ATOM 1340 C C . GLY A 1 181 ? -13.622 11.151 21.672 1.00 67.12 181 GLY A C 1
ATOM 1341 O O . GLY A 1 181 ? -14.425 11.407 22.571 1.00 67.12 181 GLY A O 1
ATOM 1342 N N . LEU A 1 182 ? -12.524 10.414 21.864 1.00 65.19 182 LEU A N 1
ATOM 1343 C CA . LEU A 1 182 ? -12.156 9.804 23.145 1.00 65.19 182 LEU A CA 1
ATOM 1344 C C . LEU A 1 182 ? -11.869 10.850 24.234 1.00 65.19 182 LEU A C 1
ATOM 1346 O O . LEU A 1 182 ? -12.427 10.766 25.328 1.00 65.19 182 LEU A O 1
ATOM 1350 N N . VAL A 1 183 ? -11.039 11.858 23.944 1.00 66.69 183 VAL A N 1
ATOM 1351 C CA . VAL A 1 183 ? -10.631 12.868 24.938 1.00 66.69 183 VAL A CA 1
ATOM 1352 C C . VAL A 1 183 ? -11.801 13.769 25.333 1.00 66.69 183 VAL A C 1
ATOM 1354 O O . VAL A 1 183 ? -12.057 13.969 26.521 1.00 66.69 183 VAL A O 1
ATOM 1357 N N . PHE A 1 184 ? -12.544 14.303 24.362 1.00 63.50 184 PHE A N 1
ATOM 1358 C CA . PHE A 1 184 ? -13.587 15.291 24.640 1.00 63.50 184 PHE A CA 1
ATOM 1359 C C . PHE A 1 184 ? -14.803 14.658 25.327 1.00 63.50 184 PHE A C 1
ATOM 1361 O O . PHE A 1 184 ? -15.300 15.189 26.322 1.00 63.50 184 PHE A O 1
ATOM 1368 N N . LYS A 1 185 ? -15.253 13.487 24.852 1.00 62.47 185 LYS A N 1
ATOM 1369 C CA . LYS A 1 185 ? -16.396 12.783 25.452 1.00 62.47 185 LYS A CA 1
ATOM 1370 C C . LYS A 1 185 ? -16.014 12.090 26.760 1.00 62.47 185 LYS A C 1
ATOM 1372 O O . LYS A 1 185 ? -16.837 12.073 27.667 1.00 62.47 185 LYS A O 1
ATOM 1377 N N . GLY A 1 186 ? -14.781 11.595 26.906 1.00 60.06 186 GLY A N 1
ATOM 1378 C CA . GLY A 1 186 ? -14.288 11.038 28.170 1.00 60.06 186 GLY A CA 1
ATOM 1379 C C . GLY A 1 186 ? -14.283 12.076 29.296 1.00 60.06 186 GLY A C 1
ATOM 1380 O O . GLY A 1 186 ? -14.799 11.824 30.385 1.00 60.06 186 GLY A O 1
ATOM 1381 N N . VAL A 1 187 ? -13.799 13.288 29.008 1.00 59.97 187 VAL A N 1
ATOM 1382 C CA . VAL A 1 187 ? -13.859 14.417 29.949 1.00 59.97 187 VAL A CA 1
ATOM 1383 C C . VAL A 1 187 ? -15.305 14.857 30.191 1.00 59.97 187 VAL A C 1
ATOM 1385 O O . VAL A 1 187 ? -15.696 15.054 31.339 1.00 59.97 187 VAL A O 1
ATOM 1388 N N . GLN A 1 188 ? -16.133 14.967 29.149 1.00 63.53 188 GLN A N 1
ATOM 1389 C CA . GLN A 1 188 ? -17.530 15.380 29.300 1.00 63.53 188 GLN A CA 1
ATOM 1390 C C . GLN A 1 188 ? -18.370 14.366 30.091 1.00 63.53 188 GLN A C 1
ATOM 1392 O O . GLN A 1 188 ? -19.212 14.780 30.881 1.00 63.53 188 GLN A O 1
ATOM 1397 N N . ALA A 1 189 ? -18.135 13.062 29.931 1.00 60.00 189 ALA A N 1
ATOM 1398 C CA . ALA A 1 189 ? -18.796 12.015 30.704 1.00 60.00 189 ALA A CA 1
ATOM 1399 C C . ALA A 1 189 ? -18.360 12.046 32.177 1.00 60.00 189 ALA A C 1
ATOM 1401 O O . ALA A 1 189 ? -19.210 11.982 33.062 1.00 60.00 189 ALA A O 1
ATOM 1402 N N . ALA A 1 190 ? -17.064 12.232 32.454 1.00 55.97 190 ALA A N 1
ATOM 1403 C CA . ALA A 1 190 ? -16.554 12.360 33.820 1.00 55.97 190 ALA A CA 1
ATOM 1404 C C . ALA A 1 190 ? -17.090 13.620 34.530 1.00 55.97 190 ALA A C 1
ATOM 1406 O O . ALA A 1 190 ? -17.493 13.565 35.692 1.00 55.97 190 ALA A O 1
ATOM 1407 N N . VAL A 1 191 ? -17.149 14.751 33.821 1.00 57.31 191 VAL A N 1
ATOM 1408 C CA . VAL A 1 191 ? -17.665 16.025 34.350 1.00 57.31 191 VAL A CA 1
ATOM 1409 C C . VAL A 1 191 ? -19.197 16.019 34.443 1.00 57.31 191 VAL A C 1
ATOM 1411 O O . VAL A 1 191 ? -19.760 16.502 35.422 1.00 57.31 191 VAL A O 1
ATOM 1414 N N . GLY A 1 192 ? -19.888 15.438 33.462 1.00 56.03 192 GLY A N 1
ATOM 1415 C CA . GLY A 1 192 ? -21.347 15.315 33.431 1.00 56.03 192 GLY A CA 1
ATOM 1416 C C . GLY A 1 192 ? -21.887 14.367 34.503 1.00 56.03 192 GLY A C 1
ATOM 1417 O O . GLY A 1 192 ? -22.879 14.691 35.153 1.00 56.03 192 GLY A O 1
ATOM 1418 N N . ALA A 1 193 ? -21.194 13.253 34.766 1.00 53.50 193 ALA A N 1
ATOM 1419 C CA . ALA A 1 193 ? -21.510 12.350 35.873 1.00 53.50 193 ALA A CA 1
ATOM 1420 C C . ALA A 1 193 ? -21.338 13.028 37.245 1.00 53.50 193 ALA A C 1
ATOM 1422 O O . ALA A 1 193 ? -22.130 12.780 38.153 1.00 53.50 193 ALA A O 1
ATOM 1423 N N . ALA A 1 194 ? -20.364 13.935 37.388 1.00 45.94 194 ALA A N 1
ATOM 1424 C CA . ALA A 1 194 ? -20.192 14.740 38.599 1.00 45.94 194 ALA A CA 1
ATOM 1425 C C . ALA A 1 194 ? -21.272 15.834 38.762 1.00 45.94 194 ALA A C 1
ATOM 1427 O O . ALA A 1 194 ? -21.567 16.240 39.885 1.00 45.94 194 ALA A O 1
ATOM 1428 N N . ALA A 1 195 ? -21.880 16.300 37.665 1.00 45.66 195 ALA A N 1
ATOM 1429 C CA . ALA A 1 195 ? -22.879 17.373 37.662 1.00 45.66 195 ALA A CA 1
ATOM 1430 C C . ALA A 1 195 ? -24.347 16.884 37.695 1.00 45.66 195 ALA A C 1
ATOM 1432 O O . ALA A 1 195 ? -25.244 17.667 38.004 1.00 45.66 195 ALA A O 1
ATOM 1433 N N . GLY A 1 196 ? -24.610 15.609 37.384 1.00 44.59 196 GLY A N 1
ATOM 1434 C CA . GLY A 1 196 ? -25.951 15.060 37.126 1.00 44.59 196 GLY A CA 1
ATOM 1435 C C . GLY A 1 196 ? -26.612 14.267 38.262 1.00 44.59 196 GLY A C 1
ATOM 1436 O O . GLY A 1 196 ? -27.498 13.463 37.988 1.00 44.59 196 GLY A O 1
ATOM 1437 N N . GLY A 1 197 ? -26.219 14.460 39.525 1.00 41.72 197 GLY A N 1
ATOM 1438 C CA . GLY A 1 197 ? -26.725 13.703 40.687 1.00 41.72 197 GLY A CA 1
ATOM 1439 C C . GLY A 1 197 ? -28.200 13.924 41.079 1.00 41.72 197 GLY A C 1
ATOM 1440 O O . GLY A 1 197 ? -28.533 13.802 42.255 1.00 41.72 197 GLY A O 1
ATOM 1441 N N . GLY A 1 198 ? -29.091 14.268 40.145 1.00 46.94 198 GLY A N 1
ATOM 1442 C CA . GLY A 1 198 ? -30.480 14.619 40.437 1.00 46.94 198 GLY A CA 1
ATOM 1443 C C . GLY A 1 198 ? -31.497 14.078 39.433 1.00 46.94 198 GLY A C 1
ATOM 1444 O O . GLY A 1 198 ? -31.774 14.729 38.434 1.00 46.94 198 GLY A O 1
ATOM 1445 N N . GLY A 1 199 ? -32.147 12.967 39.794 1.00 43.81 199 GLY A N 1
ATOM 1446 C CA . GLY A 1 199 ? -33.570 12.744 39.502 1.00 43.81 199 GLY A CA 1
ATOM 1447 C C . GLY A 1 199 ? -33.930 11.811 38.34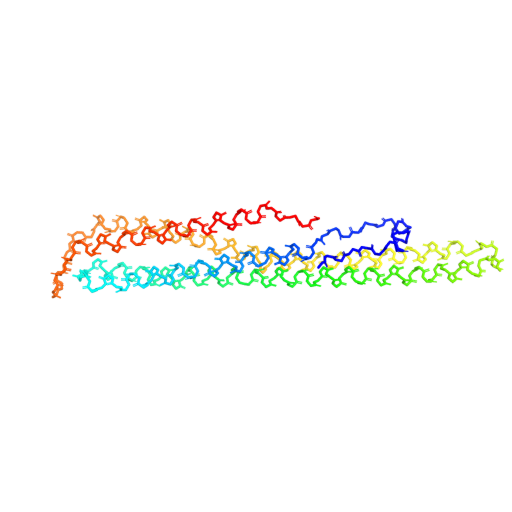0 1.00 43.81 199 GLY A C 1
ATOM 1448 O O . GLY A 1 199 ? -33.574 12.051 37.193 1.00 43.81 199 GLY A O 1
ATOM 1449 N N . GLY A 1 200 ? -34.755 10.802 38.654 1.00 41.25 200 GLY A N 1
ATOM 1450 C CA . GLY A 1 200 ? -35.566 10.059 37.683 1.00 41.25 200 GLY A CA 1
ATOM 1451 C C . GLY A 1 200 ? -35.499 8.540 37.835 1.00 41.25 200 GLY A C 1
ATOM 1452 O O . GLY A 1 200 ? -34.926 7.869 36.985 1.00 41.25 200 GLY A O 1
ATOM 1453 N N . ALA A 1 201 ? -36.081 7.990 38.906 1.00 45.88 201 ALA A N 1
ATOM 1454 C CA . ALA A 1 201 ? -36.327 6.553 39.010 1.00 45.88 201 ALA A CA 1
ATOM 1455 C C . ALA A 1 201 ? -37.437 6.159 38.018 1.00 45.88 201 ALA A C 1
ATOM 1457 O O . ALA A 1 201 ? -38.615 6.402 38.275 1.00 45.88 201 ALA A O 1
ATOM 1458 N N . GLY A 1 202 ? -37.048 5.606 36.869 1.00 46.25 202 GLY A N 1
ATOM 1459 C CA . GLY A 1 202 ? -37.949 4.841 36.008 1.00 46.25 202 GLY A CA 1
ATOM 1460 C C . GLY A 1 202 ? -38.274 3.484 36.638 1.00 46.25 202 GLY A C 1
ATOM 1461 O O . GLY A 1 202 ? -37.516 2.982 37.469 1.00 46.25 202 GLY A O 1
ATOM 1462 N N . GLU A 1 203 ? -39.424 2.919 36.272 1.00 50.12 203 GLU A N 1
ATOM 1463 C CA . GLU A 1 203 ? -39.903 1.617 36.745 1.00 50.12 203 GLU A CA 1
ATOM 1464 C C . GLU A 1 203 ? -38.860 0.515 36.491 1.00 50.12 203 GLU A C 1
ATOM 1466 O O . GLU A 1 203 ? -38.516 0.232 35.349 1.00 50.12 203 GLU A O 1
ATOM 1471 N N . GLY A 1 204 ? -38.370 -0.103 37.573 1.00 54.47 204 GLY A N 1
ATOM 1472 C CA . GLY A 1 204 ? -37.453 -1.246 37.534 1.00 54.47 204 GLY A CA 1
ATOM 1473 C C . GLY A 1 204 ? -35.983 -0.880 37.747 1.00 54.47 204 GLY A C 1
ATOM 1474 O O . GLY A 1 204 ? -35.199 -0.849 36.810 1.00 54.47 204 GLY A O 1
ATOM 1475 N N . PHE A 1 205 ? -35.585 -0.655 39.001 1.00 60.12 205 PHE A N 1
ATOM 1476 C CA . PHE A 1 205 ? -34.174 -0.616 39.391 1.00 60.12 205 PHE A CA 1
ATOM 1477 C C . PHE A 1 205 ? -33.714 -2.045 39.704 1.00 60.12 205 PHE A C 1
ATOM 1479 O O . PHE A 1 205 ? -34.053 -2.585 40.759 1.00 60.12 205 PHE A O 1
ATOM 1486 N N . GLN A 1 206 ? -32.968 -2.664 38.789 1.00 66.62 206 GLN A N 1
ATOM 1487 C CA . GLN A 1 206 ? -32.334 -3.966 39.005 1.00 66.62 206 GLN A CA 1
ATOM 1488 C C . GLN A 1 206 ? -30.835 -3.842 38.736 1.00 66.62 206 GLN A C 1
ATOM 1490 O O . GLN A 1 206 ? -30.424 -3.447 37.646 1.00 66.62 206 GLN A O 1
ATOM 1495 N N . ILE A 1 207 ? -30.032 -4.178 39.748 1.00 70.44 207 ILE A N 1
ATOM 1496 C CA . ILE A 1 207 ? -28.575 -4.274 39.658 1.00 70.44 207 ILE A CA 1
ATOM 1497 C C . ILE A 1 207 ? -28.188 -5.671 40.122 1.00 70.44 207 ILE A C 1
ATOM 1499 O O . ILE A 1 207 ? -28.434 -6.019 41.276 1.00 70.44 207 ILE A O 1
ATOM 1503 N N . ASP A 1 208 ? -27.567 -6.444 39.238 1.00 81.31 208 ASP A N 1
ATOM 1504 C CA . ASP A 1 208 ? -26.812 -7.641 39.602 1.00 81.31 208 ASP A CA 1
ATOM 1505 C C . ASP A 1 208 ? -25.309 -7.282 39.630 1.00 81.31 208 ASP A C 1
ATOM 1507 O O . ASP A 1 208 ? -24.692 -7.140 38.567 1.00 81.31 208 ASP A O 1
ATOM 1511 N N . PRO A 1 209 ? -24.707 -7.068 40.819 1.00 77.81 209 PRO A N 1
ATOM 1512 C CA . PRO A 1 209 ? -23.328 -6.596 40.928 1.00 77.81 209 PRO A CA 1
ATOM 1513 C C . PRO A 1 209 ? -22.307 -7.594 40.379 1.00 77.81 209 PRO A C 1
ATOM 1515 O O . PRO A 1 209 ? -21.307 -7.180 39.797 1.00 77.81 209 PRO A O 1
ATOM 1518 N N . GLU A 1 210 ? -22.550 -8.898 40.541 1.00 83.38 210 GLU A N 1
ATOM 1519 C CA . GLU A 1 210 ? -21.634 -9.936 40.063 1.00 83.38 210 GLU A CA 1
ATOM 1520 C C . GLU A 1 210 ? -21.615 -9.969 38.534 1.00 83.38 210 GLU A C 1
ATOM 1522 O O . GLU A 1 210 ? -20.542 -9.988 37.926 1.00 83.38 210 GLU A O 1
ATOM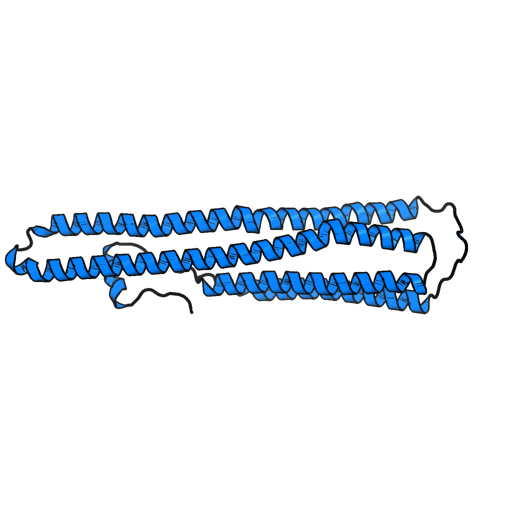 1527 N N . ARG A 1 211 ? -22.790 -9.873 37.898 1.00 83.19 211 ARG A N 1
ATOM 1528 C CA . ARG A 1 211 ? -22.884 -9.772 36.433 1.00 83.19 211 ARG A CA 1
ATOM 1529 C C . ARG A 1 211 ? -22.297 -8.471 35.898 1.00 83.19 211 ARG A C 1
ATOM 1531 O O . ARG A 1 211 ? -21.605 -8.498 34.884 1.00 83.19 211 ARG A O 1
ATOM 1538 N N . MET A 1 212 ? -22.508 -7.343 36.577 1.00 80.19 212 MET A N 1
ATOM 1539 C CA . MET A 1 212 ? -21.874 -6.076 36.192 1.00 80.19 212 MET A CA 1
ATOM 1540 C C . MET A 1 212 ? -20.345 -6.150 36.251 1.00 80.19 212 MET A C 1
ATOM 1542 O O . MET A 1 212 ? -19.683 -5.677 35.329 1.00 80.19 212 MET A O 1
ATOM 1546 N N . LEU A 1 213 ? -19.782 -6.751 37.303 1.00 82.94 213 LEU A N 1
ATOM 1547 C CA . LEU A 1 213 ? -18.335 -6.949 37.420 1.00 82.94 213 LEU A CA 1
ATOM 1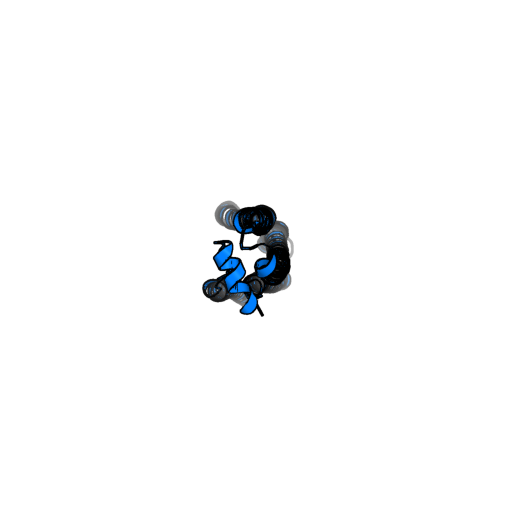548 C C . LEU A 1 213 ? -17.803 -7.871 36.318 1.00 82.94 213 LEU A C 1
ATOM 1550 O O . LEU A 1 213 ? -16.746 -7.590 35.755 1.00 82.94 213 LEU A O 1
ATOM 1554 N N . ALA A 1 214 ? -18.545 -8.924 35.966 1.00 87.06 214 ALA A N 1
ATOM 1555 C CA . ALA A 1 214 ? -18.186 -9.808 34.861 1.00 87.06 214 ALA A CA 1
ATOM 1556 C C . ALA A 1 214 ? -18.153 -9.065 33.512 1.00 87.06 214 ALA A C 1
ATOM 1558 O O . ALA A 1 214 ? -17.170 -9.175 32.781 1.00 87.06 214 ALA A O 1
ATOM 1559 N N . HIS A 1 215 ? -19.169 -8.253 33.204 1.00 85.88 215 HIS A N 1
ATOM 1560 C CA . HIS A 1 215 ? -19.187 -7.444 31.980 1.00 85.88 215 HIS A CA 1
ATOM 1561 C C . HIS A 1 215 ? -18.096 -6.366 31.963 1.00 85.88 215 HIS A C 1
ATOM 1563 O O . HIS A 1 215 ? -17.492 -6.124 30.921 1.00 85.88 215 HIS A O 1
ATOM 1569 N N . ALA A 1 216 ? -17.797 -5.741 33.105 1.00 85.50 216 ALA A N 1
ATOM 1570 C CA . ALA A 1 216 ? -16.704 -4.776 33.210 1.00 85.50 216 ALA A CA 1
ATOM 1571 C C . ALA A 1 216 ? -15.337 -5.429 32.945 1.00 85.50 216 ALA A C 1
ATOM 1573 O O . ALA A 1 216 ? -14.523 -4.868 32.212 1.00 85.50 216 ALA A O 1
ATOM 1574 N N . ALA A 1 217 ? -15.104 -6.631 33.484 1.00 88.50 217 ALA A N 1
ATOM 1575 C CA . ALA A 1 217 ? -13.899 -7.407 33.201 1.00 88.50 217 ALA A CA 1
ATOM 1576 C C . ALA A 1 217 ? -13.805 -7.798 31.716 1.00 88.50 217 ALA A C 1
ATOM 1578 O O . ALA A 1 217 ? -12.727 -7.749 31.127 1.00 88.50 217 ALA A O 1
ATOM 1579 N N . GLU A 1 218 ? -14.932 -8.137 31.087 1.00 91.62 218 GLU A N 1
ATOM 1580 C CA . GLU A 1 218 ? -14.977 -8.447 29.658 1.00 91.62 218 GLU A CA 1
ATOM 1581 C C . GLU A 1 218 ? -14.670 -7.217 28.785 1.00 91.62 218 GLU A C 1
ATOM 1583 O O . GLU A 1 218 ? -13.869 -7.313 27.857 1.00 91.62 218 GLU A O 1
ATOM 1588 N N . LEU A 1 219 ? -15.221 -6.045 29.118 1.00 88.06 219 LEU A N 1
ATOM 1589 C CA . LEU A 1 219 ? -14.893 -4.783 28.445 1.00 88.06 219 LEU A CA 1
ATOM 1590 C C . LEU A 1 219 ? -13.417 -4.405 28.600 1.00 88.06 219 LEU A C 1
ATOM 1592 O O . LEU A 1 219 ? -12.807 -3.924 27.645 1.00 88.06 219 LEU A O 1
ATOM 1596 N N . GLN A 1 220 ? -12.826 -4.650 29.772 1.00 87.88 220 GLN A N 1
ATOM 1597 C CA . GLN A 1 220 ? -11.394 -4.446 29.975 1.00 87.88 220 GLN A CA 1
ATOM 1598 C C . GLN A 1 220 ? -10.563 -5.378 29.083 1.00 87.88 220 GLN A C 1
ATOM 1600 O O . GLN A 1 220 ? -9.618 -4.919 28.445 1.00 87.88 220 GLN A O 1
ATOM 1605 N N . ARG A 1 221 ? -10.950 -6.653 28.968 1.00 93.56 221 ARG A N 1
ATOM 1606 C CA . ARG A 1 221 ? -10.293 -7.604 28.062 1.00 93.56 221 ARG A CA 1
ATOM 1607 C C . ARG A 1 221 ? -10.371 -7.143 26.603 1.00 93.56 221 ARG A C 1
ATOM 1609 O O . ARG A 1 221 ? -9.373 -7.200 25.900 1.00 93.56 221 ARG A O 1
ATOM 1616 N N . HIS A 1 222 ? -11.518 -6.623 26.157 1.00 91.44 222 HIS A N 1
ATOM 1617 C CA . HIS A 1 222 ? -11.641 -6.057 24.805 1.00 91.44 222 HIS A CA 1
ATOM 1618 C C . HIS A 1 222 ? -10.705 -4.855 24.594 1.00 91.44 222 HIS A C 1
ATOM 1620 O O . HIS A 1 222 ? -10.132 -4.703 23.519 1.00 91.44 222 HIS A O 1
ATOM 1626 N N . ALA A 1 223 ? -10.504 -4.009 25.609 1.00 87.81 223 ALA A N 1
ATOM 1627 C CA . ALA A 1 223 ? -9.542 -2.907 25.525 1.00 87.81 223 ALA A CA 1
ATOM 1628 C C . ALA A 1 223 ? -8.089 -3.410 25.423 1.00 87.81 223 ALA A C 1
ATOM 1630 O O . ALA A 1 223 ? -7.300 -2.865 24.651 1.00 87.81 223 ALA A O 1
ATOM 1631 N N . GLU A 1 224 ? -7.743 -4.466 26.162 1.00 90.12 224 GLU A N 1
ATOM 1632 C CA . GLU A 1 224 ? -6.442 -5.140 26.065 1.00 90.12 224 GLU A CA 1
ATOM 1633 C C . GLU A 1 224 ? -6.237 -5.770 24.675 1.00 90.12 224 GLU A C 1
ATOM 1635 O O . GLU A 1 224 ? -5.161 -5.613 24.096 1.00 90.12 224 GLU A O 1
ATOM 1640 N N . ASP A 1 225 ? -7.277 -6.382 24.096 1.00 92.69 225 ASP A N 1
ATOM 1641 C CA . ASP A 1 225 ? -7.252 -6.931 22.733 1.00 92.69 225 ASP A CA 1
ATOM 1642 C C . ASP A 1 225 ? -6.940 -5.829 21.696 1.00 92.69 225 ASP A C 1
ATOM 1644 O O . ASP A 1 225 ? -6.069 -6.014 20.847 1.00 92.69 225 ASP A O 1
ATOM 1648 N N . VAL A 1 226 ? -7.571 -4.647 21.793 1.00 88.38 226 VAL A N 1
ATOM 1649 C CA . VAL A 1 226 ? -7.281 -3.496 20.904 1.00 88.38 226 VAL A CA 1
ATOM 1650 C C . VAL A 1 226 ? -5.816 -3.057 20.999 1.00 88.38 226 VAL A C 1
ATOM 1652 O O . VAL A 1 226 ? -5.175 -2.806 19.975 1.00 88.38 226 VAL A O 1
ATOM 1655 N N . VAL A 1 227 ? -5.261 -2.985 22.214 1.00 89.69 227 VAL A N 1
ATOM 1656 C CA . VAL A 1 227 ? -3.838 -2.664 22.417 1.00 89.69 227 VAL A CA 1
ATOM 1657 C C . VAL A 1 227 ? -2.946 -3.744 21.799 1.00 89.69 227 VAL A C 1
ATOM 1659 O O . VAL A 1 227 ? -1.961 -3.416 21.134 1.00 89.69 227 VAL A O 1
ATOM 1662 N N . GLY A 1 228 ? -3.308 -5.018 21.960 1.00 92.31 228 GLY A N 1
ATOM 1663 C CA . GLY A 1 228 ? -2.607 -6.148 21.350 1.00 92.31 228 GLY A CA 1
ATOM 1664 C C . GLY A 1 228 ? -2.601 -6.090 19.820 1.00 92.31 228 GLY A C 1
ATOM 1665 O O . GLY A 1 228 ? -1.559 -6.319 19.199 1.00 92.31 228 GLY A O 1
ATOM 1666 N N . HIS A 1 229 ? -3.720 -5.706 19.199 1.00 92.75 229 HIS A N 1
ATOM 1667 C CA . HIS A 1 229 ? -3.811 -5.522 17.745 1.00 92.75 229 HIS A CA 1
ATOM 1668 C C . HIS A 1 229 ? -2.877 -4.418 17.253 1.00 92.75 229 HIS A C 1
ATOM 1670 O O . HIS A 1 229 ? -2.160 -4.615 16.273 1.00 92.75 229 HIS A O 1
ATOM 1676 N N . ALA A 1 230 ? -2.829 -3.283 17.957 1.00 89.06 230 ALA A N 1
ATOM 1677 C CA . ALA A 1 230 ? -1.940 -2.174 17.614 1.00 89.06 230 ALA A CA 1
ATOM 1678 C C . ALA A 1 230 ? -0.456 -2.554 17.750 1.00 89.06 230 ALA A C 1
ATOM 1680 O O . ALA A 1 230 ? 0.349 -2.221 16.883 1.00 89.06 230 ALA A O 1
ATOM 1681 N N . GLN A 1 231 ? -0.092 -3.293 18.802 1.00 90.50 231 GLN A N 1
ATOM 1682 C CA . GLN A 1 231 ? 1.270 -3.804 18.988 1.00 90.50 231 GLN A CA 1
ATOM 1683 C C . GLN A 1 231 ? 1.657 -4.812 17.903 1.00 90.50 231 GLN A C 1
ATOM 1685 O O . GLN A 1 231 ? 2.769 -4.754 17.381 1.00 90.50 231 GLN A O 1
ATOM 1690 N N . THR A 1 232 ? 0.736 -5.706 17.538 1.00 92.00 232 THR A N 1
ATOM 1691 C CA . THR A 1 232 ? 0.943 -6.687 16.465 1.00 92.00 232 THR A CA 1
ATOM 1692 C C . THR A 1 232 ? 1.162 -5.987 15.128 1.00 92.00 232 THR A C 1
ATOM 1694 O O . THR A 1 232 ? 2.125 -6.293 14.431 1.00 92.00 232 THR A O 1
ATOM 1697 N N . PHE A 1 233 ? 0.322 -5.002 14.801 1.00 91.44 233 PHE A N 1
ATOM 1698 C CA . PHE A 1 233 ? 0.466 -4.197 13.591 1.00 91.44 233 PHE A CA 1
ATOM 1699 C C . PHE A 1 233 ? 1.788 -3.418 13.572 1.00 91.44 233 PHE A C 1
ATOM 1701 O O . PHE A 1 233 ? 2.514 -3.470 12.582 1.00 91.44 233 PHE A O 1
ATOM 1708 N N . ALA A 1 234 ? 2.154 -2.750 14.670 1.0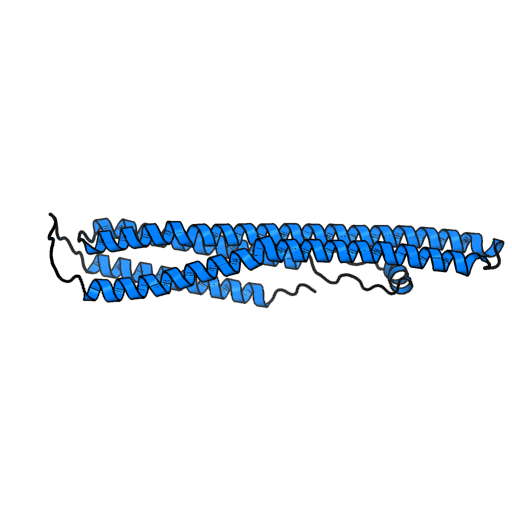0 88.25 234 ALA A N 1
ATOM 1709 C CA . ALA A 1 234 ? 3.427 -2.036 14.779 1.00 88.25 234 ALA A CA 1
ATOM 1710 C C . ALA A 1 234 ? 4.637 -2.974 14.625 1.00 88.25 234 ALA A C 1
ATOM 1712 O O . ALA A 1 234 ? 5.600 -2.637 13.940 1.00 88.25 234 ALA A O 1
ATOM 1713 N N . GLY A 1 235 ? 4.579 -4.169 15.219 1.00 88.75 235 GLY A N 1
ATOM 1714 C CA . GLY A 1 235 ? 5.618 -5.186 15.069 1.00 88.75 235 GLY A CA 1
ATOM 1715 C C . GLY A 1 235 ? 5.754 -5.657 13.623 1.00 88.75 235 GLY A C 1
ATOM 1716 O O . GLY A 1 235 ? 6.854 -5.616 13.074 1.00 88.75 235 GLY A O 1
ATOM 1717 N N . ALA A 1 236 ? 4.634 -6.032 12.999 1.00 86.88 236 ALA A N 1
ATOM 1718 C CA . ALA A 1 236 ? 4.590 -6.508 11.619 1.00 86.88 236 ALA A CA 1
ATOM 1719 C C . ALA A 1 236 ? 5.115 -5.456 10.631 1.00 86.88 236 ALA A C 1
ATOM 1721 O O . ALA A 1 236 ? 5.940 -5.757 9.777 1.00 86.88 236 ALA A O 1
ATOM 1722 N N . THR A 1 237 ? 4.713 -4.198 10.805 1.00 85.31 237 THR A N 1
ATOM 1723 C CA . THR A 1 237 ? 5.101 -3.106 9.906 1.00 85.31 237 THR A CA 1
ATOM 1724 C C . THR A 1 237 ? 6.529 -2.606 10.111 1.00 85.31 237 THR A C 1
ATOM 1726 O O . THR A 1 237 ? 7.159 -2.182 9.148 1.00 85.31 237 THR A O 1
ATOM 1729 N N . SER A 1 238 ? 7.080 -2.687 11.328 1.00 81.69 238 SER A N 1
ATOM 1730 C CA . SER A 1 238 ? 8.455 -2.241 11.615 1.00 81.69 238 SER A CA 1
ATOM 1731 C C . SER A 1 238 ? 9.540 -3.047 10.890 1.00 81.69 238 SER A C 1
ATOM 1733 O O . SER A 1 238 ? 10.661 -2.564 10.733 1.00 81.69 238 SER A O 1
ATOM 1735 N N . GLY A 1 239 ? 9.211 -4.271 10.466 1.00 74.06 239 GLY A N 1
ATOM 1736 C CA . GLY A 1 239 ? 10.107 -5.156 9.727 1.00 74.06 239 GLY A CA 1
ATOM 1737 C C . GLY A 1 239 ? 10.003 -5.044 8.205 1.00 74.06 239 GLY A C 1
ATOM 1738 O O . GLY A 1 239 ? 10.820 -5.653 7.517 1.00 74.06 239 GLY A O 1
ATOM 1739 N N . VAL A 1 240 ? 9.029 -4.297 7.672 1.00 80.50 240 VAL A N 1
ATOM 1740 C CA . VAL A 1 240 ? 8.815 -4.204 6.222 1.00 80.50 240 VAL A CA 1
ATOM 1741 C C . VAL A 1 240 ? 9.891 -3.312 5.604 1.00 80.50 240 VAL A C 1
ATOM 1743 O O . VAL A 1 240 ? 9.932 -2.104 5.841 1.00 80.50 240 VAL A O 1
ATOM 1746 N N . SER A 1 241 ? 10.762 -3.916 4.793 1.00 80.31 241 SER A N 1
ATOM 1747 C CA . SER A 1 241 ? 11.659 -3.193 3.888 1.00 80.31 241 SER A CA 1
ATOM 1748 C C . SER A 1 241 ? 10.984 -3.048 2.535 1.00 80.31 241 SER A C 1
ATOM 1750 O O . SER A 1 241 ? 10.572 -4.043 1.937 1.00 80.31 241 SER A O 1
ATOM 1752 N N . PHE A 1 242 ? 10.890 -1.814 2.048 1.00 81.62 242 PHE A N 1
ATOM 1753 C CA . PHE A 1 242 ? 10.405 -1.535 0.698 1.00 81.62 242 PHE A CA 1
ATOM 1754 C C . PHE A 1 242 ? 11.523 -1.512 -0.337 1.00 81.62 242 PHE A C 1
ATOM 1756 O O . PHE A 1 242 ? 11.202 -1.329 -1.495 1.00 81.62 242 PHE A O 1
ATOM 1763 N N . SER A 1 243 ? 12.787 -1.679 0.053 1.00 68.62 243 SER A N 1
ATOM 1764 C CA . SER A 1 243 ? 13.950 -1.861 -0.832 1.00 68.62 243 SER A CA 1
ATOM 1765 C C . SER A 1 243 ? 14.485 -3.281 -0.756 1.00 68.62 243 SER A C 1
ATOM 1767 O O . SER A 1 243 ? 14.371 -3.854 0.359 1.00 68.62 243 SER A O 1
#